Protein AF-A0A820HMI8-F1 (afdb_monomer)

InterPro domains:
  IPR019311 Ferry endosomal RAB5 effector complex subunit 3 [PF10154] (28-110)
  IPR019311 Ferry endosomal RAB5 effector complex subunit 3 [PF10154] (117-235)
  IPR019311 Ferry endosomal RAB5 effector complex subunit 3 [PTHR16525] (30-235)

Organism: NCBI:txid433720

Foldseek 3Di:
DDDFDQDPDPDDDDDDDPDPPPDDDDDDDPPVPWDKDWGWGWDDDPDTAIAIEIETADQPVVQQDFDWDDDPNDTDGDVLLVVLLVCVPDLAAEEEEDEDEFDLDPPDPVQLVQQLVQQVVLVVVVVVPDDDDDDDPDDDPDDPSVNSGRDQLTWGKDADSRTGPHGIYIHGYHNQCCLLPDLDDDCPHSVNSSVVSVVVVCVVSSHRYYYYYQSNHNDDDPSCDPSSNVNSVVD

Mean predicted aligned error: 13.77 Å

Structure (mmCIF, N/CA/C/O backbone):
data_AF-A0A820HMI8-F1
#
_entry.id   AF-A0A820HMI8-F1
#
loop_
_atom_site.group_PDB
_atom_site.id
_atom_site.type_symbol
_atom_site.label_atom_id
_atom_site.label_alt_id
_atom_site.label_comp_id
_atom_site.label_asym_id
_atom_site.label_entity_id
_atom_site.label_seq_id
_atom_site.pdbx_PDB_ins_code
_atom_site.Cartn_x
_atom_site.Cartn_y
_atom_site.Cartn_z
_atom_site.occupancy
_atom_site.B_iso_or_equiv
_atom_site.auth_seq_id
_atom_site.auth_comp_id
_atom_site.auth_asym_id
_atom_site.auth_atom_id
_atom_site.pdbx_PDB_model_num
ATOM 1 N N . MET A 1 1 ? -1.843 21.133 -4.629 1.00 25.48 1 MET A N 1
ATOM 2 C CA . MET A 1 1 ? -0.439 20.763 -4.910 1.00 25.48 1 MET A CA 1
ATOM 3 C C . MET A 1 1 ? 0.097 20.107 -3.643 1.00 25.48 1 MET A C 1
ATOM 5 O O . MET A 1 1 ? 0.144 20.778 -2.626 1.00 25.48 1 MET A O 1
ATOM 9 N N . ILE A 1 2 ? 0.306 18.787 -3.638 1.00 27.41 2 ILE A N 1
ATOM 10 C CA . ILE A 1 2 ? 0.756 18.047 -2.444 1.00 27.41 2 ILE A CA 1
ATOM 11 C C . ILE A 1 2 ? 2.273 17.919 -2.559 1.00 27.41 2 ILE A C 1
ATOM 13 O O . ILE A 1 2 ? 2.749 17.177 -3.418 1.00 27.41 2 ILE A O 1
ATOM 17 N N . GLU A 1 3 ? 3.013 18.673 -1.750 1.00 21.16 3 GLU A N 1
ATOM 18 C CA . GLU A 1 3 ? 4.458 18.495 -1.611 1.00 21.16 3 GLU A CA 1
ATOM 19 C C . GLU A 1 3 ? 4.752 17.340 -0.652 1.00 21.16 3 GLU A C 1
ATOM 21 O O . GLU A 1 3 ? 4.258 17.305 0.476 1.00 21.16 3 GLU A O 1
ATOM 26 N N . PHE A 1 4 ? 5.567 16.392 -1.111 1.00 28.11 4 PHE A N 1
ATOM 27 C CA . PHE A 1 4 ? 6.148 15.349 -0.275 1.00 28.11 4 PHE A CA 1
ATOM 28 C C . PHE A 1 4 ? 7.484 15.867 0.251 1.00 28.11 4 PHE A C 1
ATOM 30 O O . PHE A 1 4 ? 8.461 15.943 -0.487 1.00 28.11 4 PHE A O 1
ATOM 37 N N . VAL A 1 5 ? 7.530 16.246 1.526 1.00 25.36 5 VAL A N 1
ATOM 38 C CA . VAL A 1 5 ? 8.785 16.619 2.185 1.00 25.36 5 VAL A CA 1
ATOM 39 C C . VAL A 1 5 ? 9.343 15.379 2.879 1.00 25.36 5 VAL A C 1
ATOM 41 O O . VAL A 1 5 ? 8.959 15.057 4.004 1.00 25.36 5 VAL A O 1
ATOM 44 N N . PHE A 1 6 ? 10.262 14.677 2.215 1.00 28.95 6 PHE A N 1
ATOM 45 C CA . PHE A 1 6 ? 11.052 13.617 2.838 1.00 28.95 6 PHE A CA 1
ATOM 46 C C . PHE A 1 6 ? 12.105 14.245 3.758 1.00 28.95 6 PHE A C 1
ATOM 48 O O . PHE A 1 6 ? 13.185 14.647 3.328 1.00 28.95 6 PHE A O 1
ATOM 55 N N . ARG A 1 7 ? 11.801 14.354 5.054 1.00 27.97 7 ARG A N 1
ATOM 56 C CA . ARG A 1 7 ? 12.817 14.681 6.062 1.00 27.97 7 ARG A CA 1
ATOM 57 C C . ARG A 1 7 ? 13.544 13.405 6.472 1.00 27.97 7 ARG A C 1
ATOM 59 O O . ARG A 1 7 ? 13.020 12.600 7.233 1.00 27.97 7 ARG A O 1
ATOM 66 N N . ASN A 1 8 ? 14.775 13.246 5.996 1.00 29.14 8 ASN A N 1
ATOM 67 C CA . ASN A 1 8 ? 15.711 12.262 6.531 1.00 29.14 8 ASN A CA 1
ATOM 68 C C . ASN A 1 8 ? 16.263 12.774 7.872 1.00 29.14 8 ASN A C 1
ATOM 70 O O . ASN A 1 8 ? 17.298 13.437 7.920 1.00 29.14 8 ASN A O 1
ATOM 74 N N . THR A 1 9 ? 15.551 12.529 8.970 1.00 31.12 9 THR A N 1
ATOM 75 C CA . THR A 1 9 ? 16.069 12.800 10.316 1.00 31.12 9 THR A CA 1
ATOM 76 C C . THR A 1 9 ? 16.870 11.603 10.806 1.00 31.12 9 THR A C 1
ATOM 78 O O . THR A 1 9 ? 16.326 10.661 11.376 1.00 31.12 9 THR A O 1
ATOM 81 N N . ARG A 1 10 ? 18.192 11.658 10.620 1.00 34.44 10 ARG A N 1
ATOM 82 C CA . ARG A 1 10 ? 19.130 10.850 11.403 1.00 34.44 10 ARG A CA 1
ATOM 83 C C . ARG A 1 10 ? 19.254 11.476 12.792 1.00 34.44 10 ARG A C 1
ATOM 85 O O . ARG A 1 10 ? 20.097 12.341 12.976 1.00 34.44 10 ARG A O 1
ATOM 92 N N . HIS A 1 11 ? 18.431 11.070 13.757 1.00 33.31 11 HIS A N 1
ATOM 93 C CA . HIS A 1 11 ? 18.761 11.278 15.169 1.00 33.31 11 HIS A CA 1
ATOM 94 C C . HIS A 1 11 ? 18.182 10.182 16.072 1.00 33.31 11 HIS A C 1
ATOM 96 O O . HIS A 1 11 ? 16.978 9.959 16.134 1.00 33.31 11 HIS A O 1
ATOM 102 N N . SER A 1 12 ? 19.123 9.504 16.733 1.00 35.12 12 SER A N 1
ATOM 103 C CA . SER A 1 12 ? 19.068 8.792 18.015 1.00 35.12 12 SER A CA 1
ATOM 104 C C . SER A 1 12 ? 17.759 8.895 18.809 1.00 35.12 12 SER A C 1
ATOM 106 O O . SER A 1 12 ? 17.415 9.955 19.328 1.00 35.12 12 SER A O 1
ATOM 108 N N . ILE A 1 13 ? 17.096 7.748 18.969 1.00 38.06 13 ILE A N 1
ATOM 109 C CA . ILE A 1 13 ? 15.955 7.532 19.866 1.00 38.06 13 ILE A CA 1
ATOM 110 C C . ILE A 1 13 ? 16.454 7.582 21.325 1.00 38.06 13 ILE A C 1
ATOM 112 O O . ILE A 1 13 ? 17.388 6.843 21.649 1.00 38.06 13 ILE A O 1
ATOM 116 N N . PRO A 1 14 ? 15.863 8.387 22.228 1.00 30.86 14 PRO A N 1
ATOM 117 C CA . PRO A 1 14 ? 16.099 8.241 23.658 1.00 30.86 14 PRO A CA 1
ATOM 118 C C . PRO A 1 14 ? 15.330 7.016 24.177 1.00 30.86 14 PRO A C 1
ATOM 120 O O . PRO A 1 14 ? 14.127 6.878 23.957 1.00 30.86 14 PRO A O 1
ATOM 123 N N . LEU A 1 15 ? 16.037 6.108 24.854 1.00 40.75 15 LEU A N 1
ATOM 124 C CA . LEU A 1 15 ? 15.439 4.981 25.567 1.00 40.75 15 LEU A CA 1
ATOM 125 C C . LEU A 1 15 ? 14.565 5.492 26.722 1.00 40.75 15 LEU A C 1
ATOM 127 O O . LEU A 1 15 ? 15.094 5.955 27.730 1.00 40.75 15 LEU A O 1
ATOM 131 N N . SER A 1 16 ? 13.251 5.298 26.631 1.00 38.84 16 SER A N 1
ATOM 132 C CA . SER A 1 16 ? 12.414 5.033 27.807 1.00 38.84 16 SER A CA 1
ATOM 133 C C . SER A 1 16 ? 11.092 4.360 27.423 1.00 38.84 16 SER A C 1
ATOM 135 O O . SER A 1 16 ? 10.094 4.995 27.104 1.00 38.84 16 SER A O 1
ATOM 137 N N . SER A 1 17 ? 11.057 3.030 27.504 1.00 31.69 17 SER A N 1
ATOM 138 C CA . SER A 1 17 ? 9.833 2.320 27.891 1.00 31.69 17 SER A CA 1
ATOM 139 C C . SER A 1 17 ? 10.207 1.027 28.632 1.00 31.69 17 SER A C 1
ATOM 141 O O . SER A 1 17 ? 11.112 0.316 28.186 1.00 31.69 17 SER A O 1
ATOM 143 N N . PRO A 1 18 ? 9.591 0.734 29.794 1.00 43.19 18 PRO A N 1
ATOM 144 C CA . PRO A 1 18 ? 9.989 -0.380 30.639 1.00 43.19 18 PRO A CA 1
ATOM 145 C C . PRO A 1 18 ? 9.087 -1.586 30.378 1.00 43.19 18 PRO A C 1
ATOM 147 O O . PRO A 1 18 ? 8.109 -1.769 31.082 1.00 43.19 18 PRO A O 1
ATOM 150 N N . LEU A 1 19 ? 9.411 -2.417 29.388 1.00 30.62 19 LEU A N 1
ATOM 151 C CA . LEU A 1 19 ? 8.937 -3.808 29.313 1.00 30.62 19 LEU A CA 1
ATOM 152 C C . LEU A 1 19 ? 9.988 -4.652 28.581 1.00 30.62 19 LEU A C 1
ATOM 154 O O . LEU A 1 19 ? 9.806 -5.098 27.451 1.00 30.62 19 LEU A O 1
ATOM 158 N N . SER A 1 20 ? 11.133 -4.854 29.228 1.00 28.45 20 SER A N 1
ATOM 159 C CA . SER A 1 20 ? 12.122 -5.837 28.798 1.00 28.45 20 SER A CA 1
ATOM 160 C C . SER A 1 20 ? 11.603 -7.243 29.105 1.00 28.45 20 SER A C 1
ATOM 162 O O . SER A 1 20 ? 11.832 -7.772 30.193 1.00 28.45 20 SER A O 1
ATOM 164 N N . VAL A 1 21 ? 10.919 -7.864 28.146 1.00 32.94 21 VAL A N 1
ATOM 165 C CA . VAL A 1 21 ? 10.826 -9.326 28.098 1.00 32.94 21 VAL A CA 1
ATOM 166 C C . VAL A 1 21 ? 12.129 -9.817 27.471 1.00 32.94 21 VAL A C 1
ATOM 168 O O . VAL A 1 21 ? 12.293 -9.816 26.253 1.00 32.94 21 VAL A O 1
ATOM 171 N N . ILE A 1 22 ? 13.094 -10.181 28.315 1.00 32.16 22 ILE A N 1
ATOM 172 C CA . ILE A 1 22 ? 14.320 -10.853 27.881 1.00 32.16 22 ILE A CA 1
ATOM 173 C C . ILE A 1 22 ? 13.928 -12.284 27.501 1.00 32.16 22 ILE A C 1
ATOM 175 O O . ILE A 1 22 ? 13.831 -13.159 28.358 1.00 32.16 22 ILE A O 1
ATOM 179 N N . ILE A 1 23 ? 13.671 -12.525 26.216 1.00 33.44 23 ILE A N 1
ATOM 180 C CA . ILE A 1 23 ? 13.649 -13.882 25.668 1.00 33.44 23 ILE A CA 1
ATOM 181 C C . ILE A 1 23 ? 15.074 -14.179 25.219 1.00 33.44 23 ILE A C 1
ATOM 183 O O . ILE A 1 23 ? 15.566 -13.592 24.258 1.00 33.44 23 ILE A O 1
ATOM 187 N N . ALA A 1 24 ? 15.750 -15.071 25.941 1.00 31.08 24 ALA A N 1
ATOM 188 C CA . A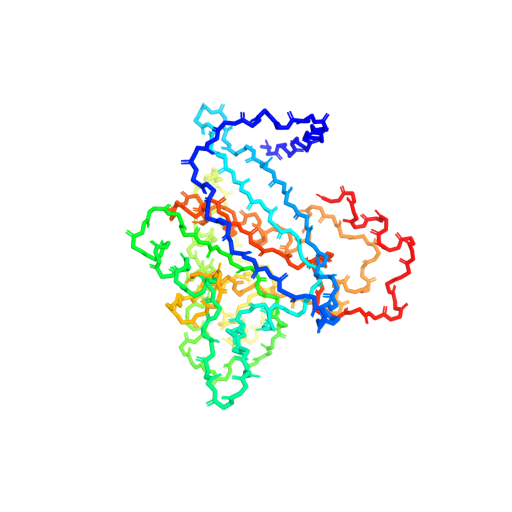LA A 1 24 ? 17.023 -15.624 25.510 1.00 31.08 24 ALA A CA 1
ATOM 189 C C . ALA A 1 24 ? 16.824 -16.340 24.163 1.00 31.08 24 ALA A C 1
ATOM 191 O O . ALA A 1 24 ? 16.112 -17.341 24.083 1.00 31.08 24 ALA A O 1
ATOM 192 N N . VAL A 1 25 ? 17.436 -15.814 23.103 1.00 36.88 25 VAL A N 1
ATOM 193 C CA . VAL A 1 25 ? 17.493 -16.462 21.789 1.00 36.88 25 VAL A CA 1
ATOM 194 C C . VAL A 1 25 ? 18.821 -17.218 21.715 1.00 36.88 25 VAL A C 1
ATOM 196 O O . VAL A 1 25 ? 19.863 -16.565 21.720 1.00 36.88 25 VAL A O 1
ATOM 199 N N . PRO A 1 26 ? 18.840 -18.564 21.676 1.00 39.34 26 PRO A N 1
ATOM 200 C CA . PRO A 1 26 ? 20.048 -19.286 21.316 1.00 39.34 26 PRO A CA 1
ATOM 201 C C . PRO A 1 26 ? 20.273 -19.193 19.800 1.00 39.34 26 PRO A C 1
ATOM 203 O O . PRO A 1 26 ? 19.330 -19.287 19.010 1.00 39.34 26 PRO A O 1
ATOM 206 N N . ASP A 1 27 ? 21.539 -19.001 19.445 1.00 35.03 27 ASP A N 1
ATOM 207 C CA . ASP A 1 27 ? 22.078 -18.774 18.107 1.00 35.03 27 ASP A CA 1
ATOM 208 C C . ASP A 1 27 ? 21.699 -19.812 17.032 1.00 35.03 27 ASP A C 1
ATOM 210 O O . ASP A 1 27 ? 21.441 -20.985 17.303 1.00 35.03 27 ASP A O 1
ATOM 214 N N . ALA A 1 28 ? 21.820 -19.333 15.787 1.00 42.91 28 ALA A N 1
ATOM 215 C CA . ALA A 1 28 ? 22.003 -20.063 14.529 1.00 42.91 28 ALA A CA 1
ATOM 216 C C . ALA A 1 28 ? 20.773 -20.706 13.855 1.00 42.91 28 ALA A C 1
ATOM 218 O O . ALA A 1 28 ? 20.594 -21.920 13.835 1.00 42.91 28 ALA A O 1
ATOM 219 N N . VAL A 1 29 ? 20.030 -19.877 13.114 1.00 35.41 29 VAL A N 1
ATOM 220 C CA . VAL A 1 29 ? 19.603 -20.207 11.741 1.00 35.41 29 VAL A CA 1
ATOM 221 C C . VAL A 1 29 ? 19.855 -18.960 10.906 1.00 35.41 29 VAL A C 1
ATOM 223 O O . VAL A 1 29 ? 19.428 -17.875 11.308 1.00 35.41 29 VAL A O 1
ATOM 226 N N . SER A 1 30 ? 20.552 -19.098 9.778 1.00 36.59 30 SER A N 1
ATOM 227 C CA . SER A 1 30 ? 20.762 -18.051 8.776 1.00 36.59 30 SER A CA 1
ATOM 228 C C . SER A 1 30 ? 19.414 -17.540 8.262 1.00 36.59 30 SER A C 1
ATOM 230 O O . SER A 1 30 ? 18.913 -17.981 7.232 1.00 36.59 30 SER A O 1
ATOM 232 N N . HIS A 1 31 ? 18.799 -16.628 9.013 1.00 43.00 31 HIS A N 1
ATOM 233 C CA . HIS A 1 31 ? 17.728 -15.796 8.511 1.00 43.00 31 HIS A CA 1
ATOM 234 C C . HIS A 1 31 ? 18.401 -14.910 7.485 1.00 43.00 31 HIS A C 1
ATOM 236 O O . HIS A 1 31 ? 19.200 -14.043 7.843 1.00 43.00 31 HIS A O 1
ATOM 242 N N . GLU A 1 32 ? 18.137 -15.180 6.212 1.00 47.50 32 GLU A N 1
ATOM 243 C CA . GLU A 1 32 ? 18.418 -14.235 5.148 1.00 47.50 32 GLU A CA 1
ATOM 244 C C . GLU A 1 32 ? 17.909 -12.877 5.639 1.00 47.50 32 GLU A C 1
ATOM 246 O O . GLU A 1 32 ? 16.730 -12.722 5.971 1.00 47.50 32 GLU A O 1
ATOM 251 N N . ARG A 1 33 ? 18.850 -11.966 5.915 1.00 56.03 33 ARG A N 1
ATOM 252 C CA . ARG A 1 33 ? 18.582 -10.776 6.719 1.00 56.03 33 ARG A CA 1
ATOM 253 C C . ARG A 1 33 ? 17.567 -9.948 5.951 1.00 56.03 33 ARG A C 1
ATOM 255 O O . ARG A 1 33 ? 17.917 -9.325 4.952 1.00 56.03 33 ARG A O 1
ATOM 262 N N . ARG A 1 34 ? 16.314 -9.976 6.409 1.00 70.62 34 ARG A N 1
ATOM 263 C CA . ARG A 1 34 ? 15.217 -9.215 5.822 1.00 70.62 34 ARG A CA 1
ATOM 264 C C . ARG A 1 34 ? 15.645 -7.754 5.755 1.00 70.62 34 ARG A C 1
ATOM 266 O O . ARG A 1 34 ? 15.894 -7.131 6.785 1.00 70.62 34 ARG A O 1
ATOM 273 N N . LEU A 1 35 ? 15.776 -7.232 4.541 1.00 81.44 35 LEU A N 1
ATOM 274 C CA . LEU A 1 35 ? 16.103 -5.830 4.332 1.00 81.44 35 LEU A CA 1
ATOM 275 C C . LEU A 1 35 ? 14.795 -5.050 4.359 1.00 81.44 35 LEU A C 1
ATOM 277 O O . LEU A 1 35 ? 14.018 -5.079 3.404 1.00 81.44 35 LEU A O 1
ATOM 281 N N . GLU A 1 36 ? 14.557 -4.387 5.481 1.00 86.31 36 GLU A N 1
ATOM 282 C CA . GLU A 1 36 ? 13.437 -3.480 5.669 1.00 86.31 36 GLU A CA 1
ATOM 283 C C . GLU A 1 36 ? 13.930 -2.106 6.116 1.00 86.31 36 GLU A C 1
ATOM 285 O O . GLU A 1 36 ? 14.903 -1.978 6.862 1.00 86.31 36 GLU A O 1
ATOM 290 N N . THR A 1 37 ? 13.252 -1.069 5.645 1.00 88.69 37 THR A N 1
ATOM 291 C CA . THR A 1 37 ? 13.474 0.312 6.066 1.00 88.69 37 THR A CA 1
ATOM 292 C C . THR A 1 37 ? 12.124 0.957 6.336 1.00 88.69 37 THR A C 1
ATOM 294 O O . THR A 1 37 ? 11.177 0.777 5.578 1.00 88.69 37 THR A O 1
ATOM 297 N N . SER A 1 38 ? 12.005 1.678 7.449 1.00 90.69 38 SER A N 1
ATOM 298 C CA . SER A 1 38 ? 10.764 2.360 7.827 1.00 90.69 38 SER A CA 1
ATOM 299 C C . SER A 1 38 ? 10.967 3.868 7.812 1.00 90.69 38 SER A C 1
ATOM 301 O O . SER A 1 38 ? 11.976 4.367 8.309 1.00 90.69 38 SER A O 1
ATOM 303 N N . TYR A 1 39 ? 9.994 4.583 7.262 1.00 91.19 39 TYR A N 1
ATOM 304 C CA . TYR A 1 39 ? 9.977 6.033 7.151 1.00 91.19 39 TYR A CA 1
ATOM 305 C C . TYR A 1 39 ? 8.685 6.561 7.745 1.00 91.19 39 TYR A C 1
ATOM 307 O O . TYR A 1 39 ? 7.604 6.075 7.419 1.00 91.19 39 TYR A O 1
ATOM 315 N N . THR A 1 40 ? 8.783 7.585 8.583 1.00 91.81 40 THR A N 1
ATOM 316 C CA . THR A 1 40 ? 7.601 8.254 9.115 1.00 91.81 40 THR A CA 1
ATOM 317 C C . THR A 1 40 ? 7.306 9.497 8.291 1.00 91.81 40 THR A C 1
ATOM 319 O O . THR A 1 40 ? 8.142 10.394 8.185 1.00 91.81 40 THR A O 1
ATOM 322 N N . VAL A 1 41 ? 6.113 9.556 7.708 1.00 89.69 41 VAL A N 1
ATOM 323 C CA . VAL A 1 41 ? 5.643 10.684 6.904 1.00 89.69 41 VAL A CA 1
ATOM 324 C C . VAL A 1 41 ? 4.486 11.385 7.606 1.00 89.69 41 VAL A C 1
ATOM 326 O O . VAL A 1 41 ? 3.634 10.751 8.223 1.00 89.69 41 VAL A O 1
ATOM 329 N N . GLN A 1 42 ? 4.459 12.711 7.512 1.00 89.31 42 GLN A N 1
ATOM 330 C CA . GLN A 1 42 ? 3.362 13.538 8.010 1.00 89.31 42 GLN A CA 1
ATOM 331 C C . GLN A 1 42 ? 2.460 13.924 6.847 1.00 89.31 42 GLN A C 1
ATOM 333 O O . GLN A 1 42 ? 2.911 14.604 5.926 1.00 89.31 42 GLN A O 1
ATOM 338 N N . LEU A 1 43 ? 1.192 13.521 6.899 1.00 85.62 43 LEU A N 1
ATOM 339 C CA . LEU A 1 43 ? 0.188 13.895 5.905 1.00 85.62 43 LEU A CA 1
ATOM 340 C C . LEU A 1 43 ? -0.846 14.832 6.541 1.00 85.62 43 LEU A C 1
ATOM 342 O O . LEU A 1 43 ? -1.356 14.549 7.622 1.00 85.62 43 LEU A O 1
ATOM 346 N N . GLY A 1 44 ? -1.159 15.939 5.863 1.00 78.50 44 GLY A N 1
ATOM 347 C CA . GLY A 1 44 ? -2.149 16.930 6.302 1.00 78.50 44 GLY A CA 1
ATOM 348 C C . GLY A 1 44 ? -1.584 18.350 6.412 1.00 78.50 44 GLY A C 1
ATOM 349 O O . GLY A 1 44 ? -0.401 18.545 6.688 1.00 78.50 44 GLY A O 1
ATOM 350 N N . ALA A 1 45 ? -2.435 19.353 6.173 1.00 73.25 45 ALA A N 1
ATOM 351 C CA . ALA A 1 45 ? -2.060 20.768 6.270 1.00 73.25 45 ALA A CA 1
ATOM 352 C C . ALA A 1 45 ? -2.260 21.331 7.689 1.00 73.25 45 ALA A C 1
ATOM 354 O O . ALA A 1 45 ? -1.386 22.026 8.199 1.00 73.25 45 ALA A O 1
ATOM 355 N N . GLN A 1 46 ? -3.394 21.015 8.325 1.00 72.50 46 GLN A N 1
ATOM 356 C CA . GLN A 1 46 ? -3.756 21.513 9.659 1.00 72.50 46 GLN A CA 1
ATOM 357 C C . GLN A 1 46 ? -3.601 20.428 10.732 1.00 72.50 46 GLN A C 1
ATOM 359 O O . GLN A 1 46 ? -2.817 20.597 11.661 1.00 72.50 46 GLN A O 1
ATOM 364 N N . LEU A 1 47 ? -4.278 19.285 10.571 1.00 79.06 47 LEU A N 1
ATOM 365 C CA . LEU A 1 47 ? -4.116 18.120 11.441 1.00 79.06 47 LEU A CA 1
ATOM 366 C C . LEU A 1 47 ? -3.178 17.115 10.763 1.00 79.06 47 LEU A C 1
ATOM 368 O O . LEU A 1 47 ? -3.565 16.442 9.809 1.00 79.06 47 LEU A O 1
ATOM 372 N N . LYS A 1 48 ? -1.916 17.077 11.204 1.00 83.25 48 LYS A N 1
ATOM 373 C CA . LYS A 1 48 ? -0.894 16.192 10.632 1.00 83.25 48 LYS A CA 1
ATOM 374 C C . LYS A 1 48 ? -1.000 14.803 11.245 1.00 83.25 48 LYS A C 1
ATOM 376 O O . LYS A 1 48 ? -0.657 14.621 12.412 1.00 83.25 48 LYS A O 1
ATOM 381 N N . SER A 1 49 ? -1.405 13.831 10.441 1.00 84.12 49 SER A N 1
ATOM 382 C CA . SER A 1 49 ? -1.372 12.421 10.821 1.00 84.12 49 SER A CA 1
ATOM 383 C C . SER A 1 49 ? -0.024 11.807 10.445 1.00 84.12 49 SER A C 1
ATOM 385 O O . SER A 1 49 ? 0.528 12.088 9.377 1.00 84.12 49 SER A O 1
ATOM 387 N N . MET A 1 50 ? 0.514 10.984 11.344 1.00 89.62 50 MET A N 1
ATOM 388 C CA . MET A 1 50 ? 1.786 10.284 11.167 1.00 89.62 50 MET A CA 1
ATOM 389 C C . MET A 1 50 ? 1.533 8.914 10.540 1.00 89.62 50 MET A C 1
ATOM 391 O O . MET A 1 50 ? 0.790 8.113 11.103 1.00 89.62 50 MET A O 1
ATOM 395 N N . TYR A 1 51 ? 2.182 8.636 9.413 1.00 90.31 51 TYR A N 1
ATOM 396 C CA . TYR A 1 51 ? 2.148 7.332 8.754 1.00 90.31 51 TYR A CA 1
ATOM 397 C C . TYR A 1 51 ? 3.536 6.715 8.739 1.00 90.31 51 TYR A C 1
ATOM 399 O O . TYR A 1 51 ? 4.510 7.380 8.399 1.00 90.31 51 TYR A O 1
ATOM 407 N N . ASN A 1 52 ? 3.627 5.433 9.062 1.00 92.50 52 ASN A N 1
ATOM 408 C CA . ASN A 1 52 ? 4.843 4.645 8.965 1.00 92.50 52 ASN A CA 1
ATOM 409 C C . ASN A 1 52 ? 4.815 3.845 7.664 1.00 92.50 52 ASN A C 1
ATOM 411 O O . ASN A 1 52 ? 4.081 2.867 7.530 1.00 92.50 52 ASN A O 1
ATOM 415 N N . LEU A 1 53 ? 5.616 4.275 6.697 1.00 92.94 53 LEU A N 1
ATOM 416 C CA . LEU A 1 53 ? 5.830 3.563 5.447 1.00 92.94 53 LEU A CA 1
ATOM 417 C C . LEU A 1 53 ? 7.000 2.601 5.625 1.00 92.94 53 LEU A C 1
ATOM 419 O O . LEU A 1 53 ? 8.123 3.038 5.870 1.00 92.94 53 LEU A O 1
ATOM 423 N N . ARG A 1 54 ? 6.750 1.299 5.498 1.00 92.25 54 ARG A N 1
ATOM 424 C CA . ARG A 1 54 ? 7.784 0.261 5.568 1.00 92.25 54 ARG A CA 1
ATOM 425 C C . ARG A 1 54 ? 8.106 -0.225 4.159 1.00 92.25 54 ARG A C 1
ATOM 427 O O . ARG A 1 54 ? 7.257 -0.825 3.511 1.00 92.25 54 ARG A O 1
ATOM 434 N N . LEU A 1 55 ? 9.322 0.012 3.686 1.00 91.19 55 LEU A N 1
ATOM 435 C CA . LEU A 1 55 ? 9.835 -0.569 2.449 1.00 91.19 55 LEU A CA 1
ATOM 436 C C . LEU A 1 55 ? 10.510 -1.896 2.765 1.00 91.19 55 LEU A C 1
ATOM 438 O O . LEU A 1 55 ? 11.312 -1.974 3.696 1.00 91.19 55 LEU A O 1
ATOM 442 N N . ILE A 1 56 ? 10.204 -2.936 1.994 1.00 89.31 56 ILE A N 1
ATOM 443 C CA . ILE A 1 56 ? 10.780 -4.263 2.219 1.00 89.31 56 ILE A CA 1
ATOM 444 C C . ILE A 1 56 ? 11.268 -4.865 0.912 1.00 89.31 56 ILE A C 1
ATOM 446 O O . ILE A 1 56 ? 10.582 -4.816 -0.109 1.00 89.31 56 ILE A O 1
ATOM 450 N N . ARG A 1 57 ? 12.450 -5.479 0.974 1.00 84.75 57 ARG A N 1
ATOM 451 C CA . ARG A 1 57 ? 12.977 -6.357 -0.068 1.00 84.75 57 ARG A CA 1
ATOM 452 C C . ARG A 1 57 ? 12.640 -7.819 0.243 1.00 84.75 57 ARG A C 1
ATOM 454 O O . ARG A 1 57 ? 13.452 -8.529 0.831 1.00 84.75 57 ARG A O 1
ATOM 461 N N . CYS A 1 58 ? 11.446 -8.258 -0.129 1.00 79.19 58 CYS A N 1
ATOM 462 C CA . CYS A 1 58 ? 11.060 -9.671 -0.148 1.00 79.19 58 CYS A CA 1
ATOM 463 C C . CYS A 1 58 ? 9.829 -9.859 -1.040 1.00 79.19 58 CYS A C 1
ATOM 465 O O . CYS A 1 58 ? 9.165 -8.876 -1.377 1.00 79.19 58 CYS A O 1
ATOM 467 N N . ASP A 1 59 ? 9.488 -11.111 -1.352 1.00 83.56 59 ASP A N 1
ATOM 468 C CA . ASP A 1 59 ? 8.150 -11.416 -1.854 1.00 83.56 59 ASP A CA 1
ATOM 469 C C . ASP A 1 59 ? 7.123 -11.047 -0.768 1.00 83.56 59 ASP A C 1
ATOM 471 O O . ASP A 1 59 ? 7.235 -11.419 0.406 1.00 83.56 59 ASP A O 1
ATOM 475 N N . MET A 1 60 ? 6.125 -10.260 -1.157 1.00 85.19 60 MET A N 1
ATOM 476 C CA . MET A 1 60 ? 5.063 -9.810 -0.267 1.00 85.19 60 MET A CA 1
ATOM 477 C C . MET A 1 60 ? 4.121 -10.929 0.151 1.00 85.19 60 MET A C 1
ATOM 479 O O . MET A 1 60 ? 3.526 -10.854 1.229 1.00 85.19 60 MET A O 1
ATOM 483 N N . LEU A 1 61 ? 4.014 -11.989 -0.646 1.00 85.88 61 LEU A N 1
ATOM 484 C CA . LEU A 1 61 ? 3.282 -13.185 -0.250 1.00 85.88 61 LEU A CA 1
ATOM 485 C C . LEU A 1 61 ? 4.038 -13.941 0.844 1.00 85.88 61 LEU A C 1
ATOM 487 O O . LEU A 1 61 ? 3.423 -14.363 1.823 1.00 85.88 61 LEU A O 1
ATOM 491 N N . ASP A 1 62 ? 5.364 -14.032 0.736 1.00 84.94 62 ASP A N 1
ATOM 492 C CA . ASP A 1 62 ? 6.207 -14.621 1.780 1.00 84.94 62 ASP A CA 1
ATOM 493 C C . ASP A 1 62 ? 6.223 -13.791 3.061 1.00 84.94 62 ASP A C 1
ATOM 495 O O . ASP A 1 62 ? 6.291 -14.357 4.153 1.00 84.94 62 ASP A O 1
ATOM 499 N N . TYR A 1 63 ? 6.086 -12.467 2.964 1.00 84.81 63 TYR A N 1
ATOM 500 C CA . TYR A 1 63 ? 5.891 -11.631 4.148 1.00 84.81 63 TYR A CA 1
ATOM 501 C C . TYR A 1 63 ? 4.619 -11.996 4.915 1.00 84.81 63 TYR A C 1
ATOM 503 O O . TYR A 1 63 ? 4.637 -12.081 6.140 1.00 84.81 63 TYR A O 1
ATOM 511 N N . CYS A 1 64 ? 3.525 -12.229 4.195 1.00 84.94 64 CYS A N 1
ATOM 512 C CA . CYS A 1 64 ? 2.239 -12.532 4.810 1.00 84.94 64 CYS A CA 1
ATOM 513 C C . CYS A 1 64 ? 2.188 -13.931 5.439 1.00 84.94 64 CYS A C 1
ATOM 515 O O . CYS A 1 64 ? 1.259 -14.226 6.197 1.00 84.94 64 CYS A O 1
ATOM 517 N N . ARG A 1 65 ? 3.143 -14.814 5.113 1.00 84.19 65 ARG A N 1
ATOM 518 C CA . ARG A 1 65 ? 3.175 -16.181 5.632 1.00 84.19 65 ARG A CA 1
ATOM 519 C C . ARG A 1 65 ? 3.559 -16.181 7.103 1.00 84.19 65 ARG A C 1
ATOM 521 O O . ARG A 1 65 ? 4.593 -15.660 7.508 1.00 84.19 65 ARG A O 1
ATOM 528 N N . LEU A 1 66 ? 2.736 -16.858 7.893 1.00 75.81 66 LEU A N 1
ATOM 529 C CA . LEU A 1 66 ? 3.075 -17.192 9.263 1.00 75.81 66 LEU A CA 1
ATOM 530 C C . LEU A 1 66 ? 4.257 -18.165 9.260 1.00 75.81 66 LEU A C 1
ATOM 532 O O . LEU A 1 66 ? 4.132 -19.279 8.741 1.00 75.81 66 LEU A O 1
ATOM 536 N N . LYS A 1 67 ? 5.385 -17.783 9.863 1.00 73.12 67 LYS A N 1
ATOM 537 C CA . LYS A 1 67 ? 6.489 -18.724 10.036 1.00 73.12 67 LYS A CA 1
ATOM 538 C C . LYS A 1 67 ? 6.218 -19.559 11.277 1.00 73.12 67 LYS A C 1
ATOM 540 O O . LYS A 1 67 ? 5.870 -19.065 12.347 1.00 73.12 67 LYS A O 1
ATOM 545 N N . THR A 1 68 ? 6.353 -20.865 11.122 1.00 69.25 68 THR A N 1
ATOM 546 C CA . THR A 1 68 ? 6.291 -21.801 12.240 1.00 69.25 68 THR A CA 1
ATOM 547 C C . THR A 1 68 ? 7.648 -22.455 12.366 1.00 69.25 68 THR A C 1
ATOM 549 O O . THR A 1 68 ? 8.084 -23.151 11.445 1.00 69.25 68 THR A O 1
ATOM 552 N N . THR A 1 69 ? 8.307 -22.265 13.501 1.00 66.12 69 THR A N 1
ATOM 553 C CA . THR A 1 69 ? 9.570 -22.947 13.771 1.00 66.12 69 THR A CA 1
ATOM 554 C C . THR A 1 69 ? 9.245 -24.315 14.354 1.00 66.12 69 THR A C 1
ATOM 556 O O . THR A 1 69 ? 8.695 -24.421 15.452 1.00 66.12 69 THR A O 1
ATOM 559 N N . LYS A 1 70 ? 9.560 -25.382 13.614 1.00 62.72 70 LYS A N 1
ATOM 560 C CA . LYS A 1 70 ? 9.545 -26.743 14.159 1.00 62.72 70 LYS A CA 1
ATOM 561 C C . LYS A 1 70 ? 10.883 -26.994 14.844 1.00 62.72 70 LYS A C 1
ATOM 563 O O . LYS A 1 70 ? 11.899 -27.126 14.170 1.00 62.72 70 LYS A O 1
ATOM 568 N N . LYS A 1 71 ? 10.876 -27.065 16.173 1.00 61.03 71 LYS A N 1
ATOM 569 C CA . LYS A 1 71 ? 12.023 -27.510 16.975 1.00 61.03 71 LYS A CA 1
ATOM 570 C C . LYS A 1 71 ? 11.536 -28.653 17.868 1.00 61.03 71 LYS A C 1
ATOM 572 O O . LYS A 1 71 ? 10.504 -28.512 18.520 1.00 61.03 71 LYS A O 1
ATOM 577 N N . ASP A 1 72 ? 12.209 -29.801 17.816 1.00 61.62 72 ASP A N 1
ATOM 578 C CA . ASP A 1 72 ? 11.901 -31.002 18.615 1.00 61.62 72 ASP A CA 1
ATOM 579 C C . ASP A 1 72 ? 10.429 -31.457 18.578 1.00 61.62 72 ASP A C 1
ATOM 581 O O . ASP A 1 72 ? 9.781 -31.622 19.612 1.00 61.62 72 ASP A O 1
ATOM 585 N N . ASN A 1 73 ? 9.864 -31.637 17.376 1.00 66.50 73 ASN A N 1
ATOM 586 C CA . ASN A 1 73 ? 8.470 -32.067 17.154 1.00 66.50 73 ASN A CA 1
ATOM 587 C C . ASN A 1 73 ? 7.377 -31.169 17.779 1.00 66.50 73 ASN A C 1
ATOM 589 O O . ASN A 1 73 ? 6.191 -31.483 17.667 1.00 66.50 73 ASN A O 1
ATOM 593 N N . LYS A 1 74 ? 7.738 -30.029 18.379 1.00 67.12 74 LYS A N 1
ATOM 594 C CA . LYS A 1 74 ? 6.802 -29.008 18.851 1.00 67.12 74 LYS A CA 1
ATOM 595 C C . LYS A 1 74 ? 6.719 -27.881 17.826 1.00 67.12 74 LYS A C 1
ATOM 597 O O . LYS A 1 74 ? 7.730 -27.373 17.339 1.00 67.12 74 LYS A O 1
ATOM 602 N N . ILE A 1 75 ? 5.491 -27.501 17.482 1.00 67.06 75 ILE A N 1
ATOM 603 C CA . ILE A 1 75 ? 5.217 -26.334 16.642 1.00 67.06 75 ILE A CA 1
ATOM 604 C C . ILE A 1 75 ? 5.291 -25.114 17.559 1.00 67.06 75 ILE A C 1
ATOM 606 O O . ILE A 1 75 ? 4.403 -24.920 18.388 1.00 67.06 75 ILE A O 1
ATOM 610 N N . LEU A 1 76 ? 6.352 -24.314 17.438 1.00 68.50 76 LEU A N 1
ATOM 611 C CA . LEU A 1 76 ? 6.408 -23.019 18.107 1.00 68.50 76 LEU A CA 1
ATOM 612 C C . LEU A 1 76 ? 5.744 -21.974 17.208 1.00 68.50 76 LEU A C 1
ATOM 614 O O . LEU A 1 76 ? 6.114 -21.821 16.040 1.00 68.50 76 LEU A O 1
ATOM 618 N N . PHE A 1 77 ? 4.764 -21.260 17.756 1.00 65.00 77 PHE A N 1
ATOM 619 C CA . PHE A 1 77 ? 4.174 -20.109 17.084 1.00 65.00 77 PHE A CA 1
ATOM 620 C C . PHE A 1 77 ? 5.097 -18.903 17.234 1.00 65.00 77 PHE A C 1
ATOM 622 O O . PHE A 1 77 ? 5.549 -18.600 18.338 1.00 65.00 77 PHE A O 1
ATOM 629 N N . GLU A 1 78 ? 5.358 -18.211 16.127 1.00 69.88 78 GLU A N 1
ATOM 630 C CA . GLU A 1 78 ? 6.073 -16.939 16.153 1.00 69.88 78 GLU A CA 1
ATOM 631 C C . GLU A 1 78 ? 5.276 -15.890 16.957 1.00 69.88 78 GLU A C 1
ATOM 633 O O . GLU A 1 78 ? 4.052 -15.780 16.778 1.00 69.88 78 GLU A O 1
ATOM 638 N N . PRO A 1 79 ? 5.932 -15.095 17.826 1.00 76.62 79 PRO A N 1
ATOM 63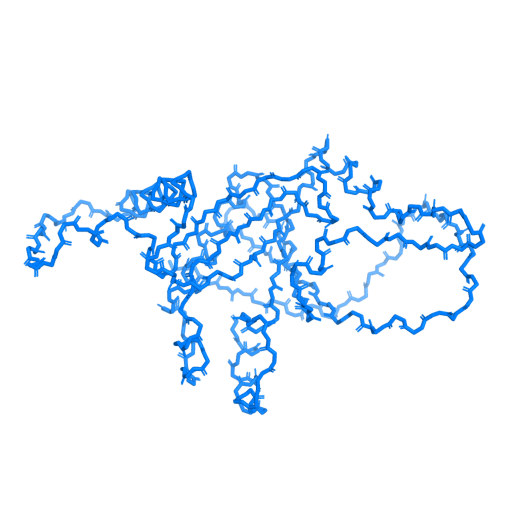9 C CA . PRO A 1 79 ? 5.278 -14.034 18.599 1.00 76.62 79 PRO A CA 1
ATOM 640 C C . PRO A 1 79 ? 4.564 -12.991 17.720 1.00 76.62 79 PRO A C 1
ATOM 642 O O . PRO A 1 79 ? 3.595 -12.371 18.161 1.00 76.62 79 PRO A O 1
ATOM 645 N N . GLN A 1 80 ? 4.973 -12.848 16.459 1.00 77.81 80 GLN A N 1
ATOM 646 C CA . GLN A 1 80 ? 4.392 -11.948 15.461 1.00 77.81 80 GLN A CA 1
ATOM 647 C C . GLN A 1 80 ? 2.907 -12.231 15.221 1.00 77.81 80 GLN A C 1
ATOM 649 O O . GLN A 1 80 ? 2.127 -11.302 15.000 1.00 77.81 80 GLN A O 1
ATOM 654 N N . ARG A 1 81 ? 2.472 -13.494 15.326 1.00 78.50 81 ARG A N 1
ATOM 655 C CA . ARG A 1 81 ? 1.051 -13.838 15.186 1.00 78.50 81 ARG A CA 1
ATOM 656 C C . ARG A 1 81 ? 0.224 -13.254 16.317 1.00 78.50 81 ARG A C 1
ATOM 658 O O . ARG A 1 81 ? -0.829 -12.677 16.075 1.00 78.50 81 ARG A O 1
ATOM 665 N N . LEU A 1 82 ? 0.707 -13.403 17.549 1.00 80.69 82 LEU A N 1
ATOM 666 C CA . LEU A 1 82 ? 0.033 -12.853 18.717 1.00 80.69 82 LEU A CA 1
ATOM 667 C C . LEU A 1 82 ? 0.002 -11.325 18.642 1.00 80.69 82 LEU A C 1
ATOM 669 O O . LEU A 1 82 ? -1.040 -10.728 18.887 1.00 80.69 82 LEU A O 1
ATOM 673 N N . GLN A 1 83 ? 1.108 -10.703 18.228 1.00 83.44 83 GLN A N 1
ATOM 674 C CA . GLN A 1 83 ? 1.173 -9.260 18.012 1.00 83.44 83 GLN A CA 1
ATOM 675 C C . GLN A 1 83 ? 0.158 -8.782 16.965 1.00 83.44 83 GLN A C 1
ATOM 677 O O . GLN A 1 83 ? -0.561 -7.819 17.210 1.00 83.44 83 GLN A O 1
ATOM 682 N N . THR A 1 84 ? 0.050 -9.484 15.835 1.00 84.31 84 THR A N 1
ATOM 683 C CA . THR A 1 84 ? -0.922 -9.157 14.779 1.00 84.31 84 THR A CA 1
ATOM 684 C C . THR A 1 84 ? -2.355 -9.310 15.286 1.00 84.31 84 THR A C 1
ATOM 686 O O . THR A 1 84 ? -3.188 -8.438 15.078 1.00 84.31 84 THR A O 1
ATOM 689 N N . LEU A 1 85 ? -2.644 -10.376 16.036 1.00 83.31 85 LEU A N 1
ATOM 690 C CA . LEU A 1 85 ? -3.963 -10.564 16.642 1.00 83.31 85 LEU A CA 1
ATOM 691 C C . LEU A 1 85 ? -4.305 -9.454 17.641 1.00 83.31 85 LEU A C 1
ATOM 693 O O . LEU A 1 85 ? -5.439 -8.991 17.652 1.00 83.31 85 LEU A O 1
ATOM 697 N N . MET A 1 86 ? -3.343 -9.000 18.449 1.00 83.75 86 MET A N 1
ATOM 698 C CA . MET A 1 86 ? -3.553 -7.860 19.349 1.00 83.75 86 MET A CA 1
ATOM 699 C C . MET A 1 86 ? -3.847 -6.567 18.574 1.00 83.75 86 MET A C 1
ATOM 701 O O . MET A 1 86 ? -4.707 -5.796 18.994 1.00 83.75 86 MET A O 1
ATOM 705 N N . SER A 1 87 ? -3.186 -6.357 17.432 1.00 85.62 87 SER A N 1
ATOM 706 C CA . SER A 1 87 ? -3.438 -5.217 16.543 1.00 85.62 87 SER A CA 1
ATOM 707 C C . SER A 1 87 ? -4.802 -5.260 15.840 1.00 85.62 87 SER A C 1
ATOM 709 O O . SER A 1 87 ? -5.391 -4.209 15.610 1.00 85.62 87 SER A O 1
ATOM 711 N N . LEU A 1 88 ? -5.349 -6.443 15.537 1.00 84.06 88 LEU A N 1
ATOM 712 C CA . LEU A 1 88 ? -6.675 -6.581 14.911 1.00 84.06 88 LEU A CA 1
ATOM 713 C C . LEU A 1 88 ? -7.796 -5.978 15.778 1.00 84.06 88 LEU A C 1
ATOM 715 O O . LEU A 1 88 ? -8.774 -5.458 15.248 1.00 84.06 88 LEU A O 1
ATOM 719 N N . TYR A 1 89 ? -7.654 -6.063 17.103 1.00 84.44 89 TYR A N 1
ATOM 720 C CA . TYR A 1 89 ? -8.620 -5.531 18.071 1.00 84.44 89 TYR A CA 1
ATOM 721 C C . TYR A 1 89 ? -8.249 -4.137 18.594 1.00 84.44 89 TYR A C 1
ATOM 723 O O . TYR A 1 89 ? -8.915 -3.622 19.493 1.00 84.44 89 TYR A O 1
ATOM 731 N N . SER A 1 90 ? -7.190 -3.528 18.061 1.00 86.00 90 SER A N 1
ATOM 732 C CA . SER A 1 90 ? -6.761 -2.177 18.409 1.00 86.00 9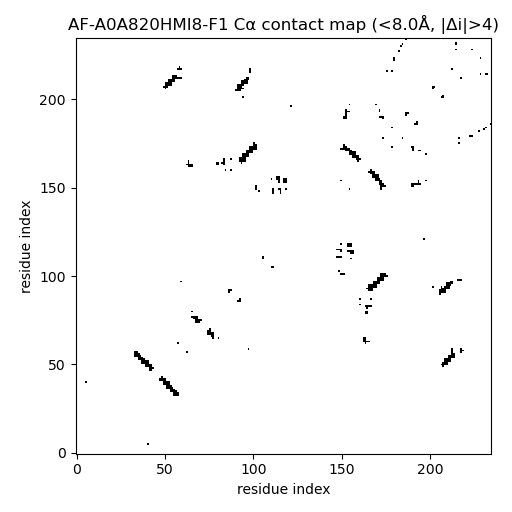0 SER A CA 1
ATOM 733 C C . SER A 1 90 ? -7.050 -1.196 17.264 1.00 86.00 90 SER A C 1
ATOM 735 O O . SER A 1 90 ? -7.572 -1.551 16.210 1.00 86.00 90 SER A O 1
ATOM 737 N N . SER A 1 91 ? -6.674 0.068 17.463 1.00 82.06 91 SER A N 1
ATOM 738 C CA . SER A 1 91 ? -6.653 1.099 16.421 1.00 82.06 91 SER A CA 1
ATOM 739 C C . SER A 1 91 ? -5.350 1.116 15.603 1.00 82.06 91 SER A C 1
ATOM 741 O O . SER A 1 91 ? -5.092 2.071 14.875 1.00 82.06 91 SER A O 1
ATOM 743 N N . SER A 1 92 ? -4.493 0.095 15.724 1.00 85.75 92 SER A N 1
ATOM 744 C CA . SER A 1 92 ? -3.189 0.021 15.050 1.00 85.75 92 SER A CA 1
ATOM 745 C C . SER A 1 92 ? -3.168 -1.041 13.950 1.00 85.75 92 SER A C 1
ATOM 747 O O . SER A 1 92 ? -2.379 -1.988 13.981 1.00 85.75 92 SER A O 1
ATOM 749 N N . LEU A 1 93 ? -4.035 -0.860 12.951 1.00 90.31 93 LEU A N 1
ATOM 750 C CA . LEU A 1 93 ? -4.080 -1.722 11.773 1.00 90.31 93 LEU A CA 1
ATOM 751 C C . LEU A 1 93 ? -2.891 -1.464 10.837 1.00 90.31 93 LEU A C 1
ATOM 753 O O . LEU A 1 93 ? -2.462 -0.329 10.614 1.00 90.31 93 LEU A O 1
ATOM 757 N N . CYS A 1 94 ? -2.402 -2.550 10.240 1.00 92.50 94 CYS A N 1
ATOM 758 C CA . CYS A 1 94 ? -1.303 -2.540 9.275 1.00 92.50 94 CYS A CA 1
ATOM 759 C C . CYS A 1 94 ? -1.802 -2.894 7.873 1.00 92.50 94 CYS A C 1
ATOM 761 O O . CYS A 1 94 ? -2.447 -3.931 7.676 1.00 92.50 94 CYS A O 1
ATOM 763 N N . GLY A 1 95 ? -1.456 -2.049 6.907 1.00 94.31 95 GLY A N 1
ATOM 764 C CA . GLY A 1 95 ? -1.694 -2.247 5.486 1.00 94.31 95 GLY A CA 1
ATOM 765 C C . GLY A 1 95 ? -0.474 -2.807 4.752 1.00 94.31 95 GLY A C 1
ATOM 766 O O . GLY A 1 95 ? 0.673 -2.561 5.131 1.00 94.31 95 GLY A O 1
ATOM 767 N N . LEU A 1 96 ? -0.725 -3.504 3.650 1.00 95.00 96 LEU A N 1
ATOM 768 C CA . LEU A 1 96 ? 0.273 -3.996 2.704 1.00 95.00 96 LEU A CA 1
ATOM 769 C C . LEU A 1 96 ? -0.153 -3.652 1.279 1.00 95.00 96 LEU A C 1
ATOM 771 O O . LEU A 1 96 ? -1.311 -3.860 0.930 1.00 95.00 96 LEU A O 1
ATOM 775 N N . VAL A 1 97 ? 0.774 -3.196 0.440 1.00 94.81 97 VAL A N 1
ATOM 776 C CA . VAL A 1 97 ? 0.536 -3.056 -1.001 1.00 94.81 97 VAL A CA 1
ATOM 777 C C . VAL A 1 97 ? 1.077 -4.273 -1.738 1.00 94.81 97 VAL A C 1
ATOM 779 O O . VAL A 1 97 ? 2.277 -4.547 -1.710 1.00 94.81 97 VAL A O 1
ATOM 782 N N . LEU A 1 98 ? 0.184 -4.975 -2.431 1.00 92.25 98 LEU A N 1
ATOM 783 C CA . LEU A 1 98 ? 0.506 -6.067 -3.337 1.00 92.25 98 LEU A CA 1
ATOM 784 C C . LEU A 1 98 ? 0.345 -5.586 -4.778 1.00 92.25 98 LEU A C 1
ATOM 786 O O . LEU A 1 98 ? -0.699 -5.059 -5.158 1.00 92.25 98 LEU A O 1
ATOM 790 N N . LEU A 1 99 ? 1.382 -5.770 -5.588 1.00 90.06 99 LEU A N 1
ATOM 791 C CA . LEU A 1 99 ? 1.355 -5.402 -6.998 1.00 90.06 99 LEU A CA 1
ATOM 792 C C . LEU A 1 99 ? 0.727 -6.534 -7.804 1.00 90.06 99 LEU A C 1
ATOM 794 O O . LEU A 1 99 ? 1.237 -7.653 -7.814 1.00 90.06 99 LEU A O 1
ATOM 798 N N . VAL A 1 100 ? -0.370 -6.237 -8.494 1.00 87.38 100 VAL A N 1
ATOM 799 C CA . VAL A 1 100 ? -1.101 -7.208 -9.308 1.00 87.38 100 VAL A CA 1
ATOM 800 C C . VAL A 1 100 ? -0.976 -6.812 -10.777 1.00 87.38 100 VAL A C 1
ATOM 802 O O . VAL A 1 100 ? -1.278 -5.670 -11.124 1.00 87.38 100 VAL A O 1
ATOM 805 N N . PRO A 1 101 ? -0.541 -7.714 -11.674 1.00 83.69 101 PRO A N 1
ATOM 806 C CA . PRO A 1 101 ? -0.475 -7.394 -13.092 1.00 83.69 101 PRO A CA 1
ATOM 807 C C . PRO A 1 101 ? -1.882 -7.155 -13.649 1.00 83.69 101 PRO A C 1
ATOM 809 O O . PRO A 1 101 ? -2.823 -7.872 -13.294 1.00 83.69 101 PRO A O 1
ATOM 812 N N . LYS A 1 102 ? -2.028 -6.195 -14.571 1.00 79.25 102 LYS A N 1
ATOM 813 C CA . LYS A 1 102 ? -3.265 -6.024 -15.349 1.00 79.25 102 LYS A CA 1
ATOM 814 C C . LYS A 1 102 ? -3.517 -7.286 -16.182 1.00 79.25 102 LYS A C 1
ATOM 816 O O . LYS A 1 102 ? -2.975 -7.440 -17.273 1.00 79.25 102 LYS A O 1
ATOM 821 N N . ARG A 1 103 ? -4.339 -8.201 -15.669 1.00 68.88 103 ARG A N 1
ATOM 822 C CA . ARG A 1 103 ? -4.829 -9.363 -16.418 1.00 68.88 103 ARG A CA 1
ATOM 823 C C . ARG A 1 103 ? -6.132 -8.986 -17.111 1.00 68.88 103 ARG A C 1
ATOM 825 O O . ARG A 1 103 ? -7.010 -8.388 -16.500 1.00 68.88 103 ARG A O 1
ATOM 832 N N . THR A 1 104 ? -6.276 -9.380 -18.371 1.00 54.59 104 THR A N 1
ATOM 833 C CA . THR A 1 104 ? -7.508 -9.198 -19.160 1.00 54.59 104 THR A CA 1
ATOM 834 C C . THR A 1 104 ? -8.692 -10.002 -18.609 1.00 54.59 104 THR A C 1
ATOM 836 O O . THR A 1 104 ? -9.837 -9.723 -18.947 1.00 54.59 104 THR A O 1
ATOM 839 N N . ARG A 1 105 ? -8.443 -10.977 -17.722 1.00 51.66 105 ARG A N 1
ATOM 840 C CA . ARG A 1 105 ? -9.469 -11.724 -16.986 1.00 51.66 105 ARG A CA 1
ATOM 841 C C . ARG A 1 105 ? -9.080 -11.853 -15.515 1.00 51.66 105 ARG A C 1
ATOM 843 O O . ARG A 1 105 ? -8.226 -12.664 -15.164 1.00 51.66 105 ARG A O 1
ATOM 850 N N . LEU A 1 106 ? -9.722 -11.069 -14.651 1.00 55.47 106 LEU A N 1
ATOM 851 C CA . LEU A 1 106 ? -9.851 -11.427 -13.239 1.00 55.47 106 LEU A CA 1
ATOM 852 C C . LEU A 1 106 ? -10.822 -12.615 -13.204 1.00 55.47 106 LEU A C 1
ATOM 854 O O . LEU A 1 106 ? -11.989 -12.470 -13.551 1.00 55.47 106 LEU A O 1
ATOM 858 N N . THR A 1 107 ? -10.320 -13.816 -12.919 1.00 53.06 107 THR A N 1
ATOM 859 C CA . THR A 1 107 ? -11.089 -15.068 -13.056 1.00 53.06 107 THR A CA 1
ATOM 860 C C . THR A 1 107 ? -12.158 -15.248 -11.980 1.00 53.06 107 THR A C 1
ATOM 862 O O . THR A 1 107 ? -13.023 -16.105 -12.123 1.00 53.06 107 THR A O 1
ATOM 865 N N . THR A 1 108 ? -12.114 -14.439 -10.923 1.00 57.94 108 THR A N 1
ATOM 866 C CA . THR A 1 108 ? -13.107 -14.426 -9.848 1.00 57.94 108 THR A CA 1
ATOM 867 C C . THR A 1 108 ? -14.011 -13.216 -10.045 1.00 57.94 108 THR A C 1
ATOM 869 O O . THR A 1 108 ? -13.534 -12.084 -9.944 1.00 57.94 108 THR A O 1
ATOM 872 N N . GLY A 1 109 ? -15.295 -13.450 -10.339 1.00 59.28 109 GLY A N 1
ATOM 873 C CA . GLY A 1 109 ? -16.289 -12.389 -10.550 1.00 59.28 109 GLY A CA 1
ATOM 874 C C . GLY A 1 109 ? -16.313 -11.369 -9.410 1.00 59.28 109 GLY A C 1
ATOM 875 O O . GLY A 1 109 ? -16.291 -10.171 -9.670 1.00 59.28 109 GLY A O 1
ATOM 876 N N . ASP A 1 110 ? -16.196 -11.840 -8.169 1.00 58.69 110 ASP A N 1
ATOM 877 C CA . ASP A 1 110 ? -16.217 -10.994 -6.969 1.00 58.69 110 ASP A CA 1
ATOM 878 C C . ASP A 1 110 ? -15.066 -9.970 -6.937 1.00 58.69 110 ASP A C 1
ATOM 880 O O . ASP A 1 110 ? -15.267 -8.804 -6.621 1.00 58.69 110 ASP A O 1
ATOM 884 N N . ILE A 1 111 ? -13.856 -10.363 -7.361 1.00 67.00 111 ILE A N 1
ATOM 885 C CA . ILE A 1 111 ? -12.676 -9.473 -7.366 1.00 67.00 111 ILE A CA 1
ATOM 886 C C . ILE A 1 111 ? -12.815 -8.385 -8.438 1.00 67.00 111 ILE A C 1
ATOM 888 O O . ILE A 1 111 ? -12.320 -7.265 -8.283 1.00 67.00 111 ILE A O 1
ATOM 892 N N . LYS A 1 112 ? -13.467 -8.723 -9.555 1.00 65.62 112 LYS A N 1
ATOM 893 C CA . LYS A 1 112 ? -13.700 -7.792 -10.658 1.00 65.62 112 LYS A CA 1
ATOM 894 C C . LYS A 1 112 ? -14.654 -6.679 -10.225 1.00 65.62 112 LYS A C 1
ATOM 896 O O . LYS A 1 112 ? -14.336 -5.511 -10.439 1.00 65.62 112 LYS A O 1
ATOM 901 N N . GLU A 1 113 ? -15.763 -7.042 -9.589 1.00 70.81 113 GLU A N 1
ATOM 902 C CA . GLU A 1 113 ? -16.750 -6.084 -9.084 1.00 70.81 113 GLU A CA 1
ATOM 903 C C . GLU A 1 113 ? -16.163 -5.201 -7.978 1.00 70.81 113 GLU A C 1
ATOM 905 O O . GLU A 1 113 ? -16.290 -3.978 -8.049 1.00 70.81 113 GLU A O 1
ATOM 910 N N . ASP A 1 114 ? -15.430 -5.783 -7.024 1.00 74.69 114 ASP A N 1
ATOM 911 C CA . ASP A 1 114 ? -14.799 -5.028 -5.936 1.00 74.69 114 ASP A CA 1
ATOM 912 C C . ASP A 1 114 ? -13.793 -3.989 -6.456 1.00 74.69 114 ASP A C 1
ATOM 914 O O . ASP A 1 114 ? -13.798 -2.843 -5.994 1.00 74.69 114 ASP A O 1
ATOM 918 N N . CYS A 1 115 ? -12.954 -4.334 -7.449 1.00 74.81 115 CYS A N 1
ATOM 919 C CA . CYS A 1 115 ? -12.086 -3.316 -8.048 1.00 74.81 115 CYS A CA 1
ATOM 920 C C . CYS A 1 115 ? -12.893 -2.217 -8.736 1.00 74.81 115 CYS A C 1
ATOM 922 O O . CYS A 1 115 ? -12.599 -1.039 -8.535 1.00 74.81 115 CYS A O 1
ATOM 924 N N . LEU A 1 116 ? -13.892 -2.564 -9.548 1.00 76.25 116 LEU A N 1
ATOM 925 C CA . LEU A 1 116 ? -14.667 -1.559 -10.276 1.00 76.25 116 LEU A CA 1
ATOM 926 C C . LEU A 1 116 ? -15.380 -0.598 -9.325 1.00 76.25 116 LEU A C 1
ATOM 928 O O . LEU A 1 116 ? -15.361 0.614 -9.548 1.00 76.25 116 LEU A O 1
ATOM 932 N N . GLN A 1 117 ? -15.961 -1.115 -8.244 1.00 80.19 117 GLN A N 1
ATOM 933 C CA . GLN A 1 117 ? -16.604 -0.300 -7.217 1.00 80.19 117 GLN A CA 1
ATOM 934 C C . GLN A 1 117 ? -15.605 0.657 -6.559 1.00 80.19 117 GLN A C 1
ATOM 936 O O . GLN A 1 117 ? -15.861 1.865 -6.504 1.00 80.19 117 GLN A O 1
ATOM 941 N N . GLN A 1 118 ? -14.440 0.153 -6.143 1.00 79.56 118 GLN A N 1
ATOM 942 C CA . GLN A 1 118 ? -13.411 0.975 -5.508 1.00 79.56 118 GLN A CA 1
ATOM 943 C C . GLN A 1 118 ? -12.843 2.026 -6.477 1.00 79.56 118 GLN A C 1
ATOM 945 O O . GLN A 1 118 ? -12.695 3.196 -6.116 1.00 79.56 118 GLN A O 1
ATOM 950 N N . ALA A 1 119 ? -12.577 1.646 -7.727 1.00 78.38 119 ALA A N 1
ATOM 951 C CA . ALA A 1 119 ? -12.096 2.545 -8.773 1.00 78.38 119 ALA A CA 1
ATOM 952 C C . ALA A 1 119 ? -13.102 3.673 -9.052 1.00 78.38 119 ALA A C 1
ATOM 954 O O . ALA A 1 119 ? -12.729 4.849 -9.099 1.00 78.38 119 ALA A O 1
ATOM 955 N N . ASN A 1 120 ? -14.391 3.339 -9.159 1.00 78.38 120 ASN A N 1
ATOM 956 C CA . ASN A 1 120 ? -15.459 4.316 -9.356 1.00 78.38 120 ASN A CA 1
ATOM 957 C C . ASN A 1 120 ? -15.593 5.267 -8.163 1.00 78.38 120 ASN A C 1
ATOM 959 O O . ASN A 1 120 ? -15.733 6.475 -8.364 1.00 78.38 120 ASN A O 1
ATOM 963 N N . GLN A 1 121 ? -15.482 4.759 -6.934 1.00 79.44 121 GLN A N 1
ATOM 964 C CA . GLN A 1 121 ? -15.507 5.583 -5.726 1.00 79.44 121 GLN A CA 1
ATOM 965 C C . GLN A 1 121 ? -14.297 6.526 -5.646 1.00 79.44 121 GLN A C 1
ATOM 967 O O . GLN A 1 121 ? -14.422 7.690 -5.263 1.00 79.44 121 GLN A O 1
ATOM 972 N N . VAL A 1 122 ? -13.103 6.062 -6.013 1.00 77.88 122 VAL A N 1
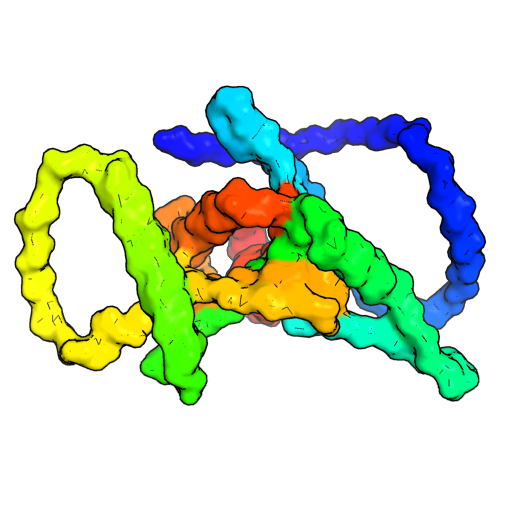ATOM 973 C CA . VAL A 1 122 ? -11.901 6.908 -6.041 1.00 77.88 122 VAL A CA 1
ATOM 974 C C . VAL A 1 122 ? -12.013 7.976 -7.133 1.00 77.88 122 VAL A C 1
ATOM 976 O O . VAL A 1 122 ? -11.678 9.139 -6.887 1.00 77.88 122 VAL A O 1
ATOM 979 N N . ARG A 1 123 ? -12.527 7.616 -8.316 1.00 74.94 123 ARG A N 1
ATOM 980 C CA . ARG A 1 123 ? -12.712 8.541 -9.443 1.00 74.94 123 ARG A CA 1
ATOM 981 C C . ARG A 1 123 ? -13.782 9.596 -9.156 1.00 74.94 123 ARG A C 1
ATOM 983 O O . ARG A 1 123 ? -13.531 10.769 -9.427 1.00 74.94 123 ARG A O 1
ATOM 990 N N . SER A 1 124 ? -14.915 9.221 -8.560 1.00 69.44 124 SER A N 1
ATOM 991 C CA . SER A 1 124 ? -15.978 10.167 -8.193 1.00 69.44 124 SER A CA 1
ATOM 992 C C . SER A 1 124 ? -15.509 11.176 -7.139 1.00 69.44 124 SER A C 1
ATOM 994 O O . SER A 1 124 ? -15.738 12.379 -7.278 1.00 69.44 124 SER A O 1
ATOM 996 N N . ASN A 1 125 ? -14.748 10.712 -6.143 1.00 64.00 125 ASN A N 1
ATOM 997 C CA . ASN A 1 125 ? -14.131 11.571 -5.131 1.00 64.00 125 ASN A CA 1
ATOM 998 C C . ASN A 1 125 ? -13.078 12.522 -5.723 1.00 64.00 125 ASN A C 1
ATOM 1000 O O . ASN A 1 125 ? -12.933 13.650 -5.258 1.00 64.00 125 ASN A O 1
ATOM 1004 N N . ALA A 1 126 ? -12.340 12.090 -6.751 1.00 62.84 126 ALA A N 1
ATOM 1005 C CA . ALA A 1 126 ? -11.402 12.955 -7.463 1.00 62.84 126 ALA A CA 1
ATOM 1006 C C . ALA A 1 126 ? -12.121 14.026 -8.303 1.00 62.84 126 ALA A C 1
ATOM 1008 O O . ALA A 1 126 ? -11.663 15.168 -8.333 1.00 62.84 126 ALA A O 1
ATOM 1009 N N . SER A 1 127 ? -13.254 13.693 -8.935 1.00 52.94 127 SER A N 1
ATOM 1010 C CA . SER A 1 127 ? -14.065 14.660 -9.693 1.00 52.94 127 SER A CA 1
ATOM 1011 C C . SER A 1 127 ? -14.843 15.637 -8.811 1.00 52.94 127 SER A C 1
ATOM 1013 O O . SER A 1 127 ? -15.039 16.772 -9.216 1.00 52.94 127 SER A O 1
ATOM 1015 N N . ALA A 1 128 ? -15.231 15.250 -7.592 1.00 51.75 128 ALA A N 1
ATOM 1016 C CA . ALA A 1 128 ? -15.905 16.153 -6.651 1.00 51.75 128 ALA A CA 1
ATOM 1017 C C . ALA A 1 128 ? -14.985 17.266 -6.102 1.00 51.75 128 ALA A C 1
ATOM 1019 O O . ALA A 1 128 ? -15.461 18.216 -5.492 1.00 51.75 128 ALA A O 1
ATOM 1020 N N . SER A 1 129 ? -13.669 17.152 -6.315 1.00 46.66 129 SER A N 1
ATOM 1021 C CA . SER A 1 129 ? -12.658 18.130 -5.892 1.00 46.66 129 SER A CA 1
ATOM 1022 C C . SER A 1 129 ? -12.206 19.069 -7.022 1.00 46.66 129 SER A C 1
ATOM 1024 O O . SER A 1 129 ? -11.321 19.895 -6.790 1.00 46.66 129 SER A O 1
ATOM 1026 N N . LEU A 1 130 ? -12.747 18.931 -8.235 1.00 44.97 130 LEU A N 1
ATOM 1027 C CA . LEU A 1 130 ? -12.424 19.780 -9.380 1.00 44.97 130 LEU A CA 1
ATOM 1028 C C . LEU A 1 130 ? -13.710 20.454 -9.850 1.00 44.97 130 LEU A C 1
ATOM 1030 O O . LEU A 1 130 ? -14.684 19.780 -10.173 1.00 44.97 130 LEU A O 1
ATOM 1034 N N . ASP A 1 131 ? -13.696 21.784 -9.836 1.00 35.44 131 ASP A N 1
ATOM 1035 C CA . ASP A 1 131 ? -14.827 22.646 -10.149 1.00 35.44 131 ASP A CA 1
ATOM 1036 C C . ASP A 1 131 ? -15.594 22.211 -11.404 1.00 35.44 131 ASP A C 1
ATOM 1038 O O . ASP A 1 131 ? -15.034 21.811 -12.429 1.00 35.44 131 ASP A O 1
ATOM 1042 N N . SER A 1 132 ? -16.914 22.333 -11.298 1.00 39.03 132 SER A N 1
ATOM 1043 C CA . SER A 1 132 ? -17.897 22.239 -12.369 1.00 39.03 132 SER A CA 1
ATOM 1044 C C . SER A 1 132 ? -17.425 22.928 -13.652 1.00 39.03 132 SER A C 1
ATOM 1046 O O . SER A 1 132 ? -17.471 24.153 -13.731 1.00 39.03 132 SER A O 1
ATOM 1048 N N . ASN A 1 133 ? -16.968 22.140 -14.633 1.00 32.88 133 ASN A N 1
ATOM 1049 C CA . ASN A 1 133 ? -17.176 22.317 -16.078 1.00 32.88 133 ASN A CA 1
ATOM 1050 C C . ASN A 1 133 ? -16.307 21.332 -16.887 1.00 32.88 133 ASN A C 1
ATOM 1052 O O . ASN A 1 133 ? -15.160 21.611 -17.217 1.00 32.88 133 ASN A O 1
ATOM 1056 N N . SER A 1 134 ? -16.866 20.189 -17.284 1.00 32.28 134 SER A N 1
ATOM 1057 C CA . SER A 1 134 ? -17.038 19.866 -18.710 1.00 32.28 134 SER A CA 1
ATOM 1058 C C . SER A 1 134 ? -17.670 18.486 -18.876 1.00 32.28 134 SER A C 1
ATOM 1060 O O . SER A 1 134 ? -17.108 17.437 -18.569 1.00 32.28 134 SER A O 1
ATOM 1062 N N . VAL A 1 135 ? -18.877 18.512 -19.425 1.00 37.94 135 VAL A N 1
ATOM 1063 C CA . VAL A 1 135 ? -19.419 17.417 -20.214 1.00 37.94 135 VAL A CA 1
ATOM 1064 C C . VAL A 1 135 ? -18.559 17.341 -21.473 1.00 37.94 135 VAL A C 1
ATOM 1066 O O . VAL A 1 135 ? -18.601 18.248 -22.293 1.00 37.94 135 VAL A O 1
ATOM 1069 N N . THR A 1 136 ? -17.760 16.291 -21.635 1.00 27.55 136 THR A N 1
ATOM 1070 C CA . THR A 1 136 ? -17.435 15.750 -22.965 1.00 27.55 136 THR A CA 1
ATOM 1071 C C . THR A 1 136 ? -17.155 14.259 -22.840 1.00 27.55 136 THR A C 1
ATOM 1073 O O . THR A 1 136 ? -16.025 13.795 -22.718 1.00 27.55 136 THR A O 1
ATOM 1076 N N . SER A 1 137 ? -18.240 13.495 -22.921 1.00 35.25 137 SER A N 1
ATOM 1077 C CA . SER A 1 137 ? -18.243 12.146 -23.466 1.00 35.25 137 SER A CA 1
ATOM 1078 C C . SER A 1 137 ? -17.663 12.185 -24.885 1.00 35.25 137 SER A C 1
ATOM 1080 O O . SER A 1 137 ? -18.381 12.434 -25.855 1.00 35.25 137 SER A O 1
ATOM 1082 N N . LYS A 1 138 ? -16.354 11.970 -25.025 1.00 31.75 138 LYS A N 1
ATOM 1083 C CA . LYS A 1 138 ? -15.795 11.543 -26.307 1.00 31.75 138 LYS A CA 1
ATOM 1084 C C . LYS A 1 138 ? -15.984 10.038 -26.400 1.00 31.75 138 LYS A C 1
ATOM 1086 O O . LYS A 1 138 ? -15.314 9.273 -25.716 1.00 31.75 138 LYS A O 1
ATOM 1091 N N . GLN A 1 139 ? -16.952 9.661 -27.230 1.00 42.97 139 GLN A N 1
ATOM 1092 C CA . GLN A 1 139 ? -17.073 8.341 -27.825 1.00 42.97 139 GLN A CA 1
ATOM 1093 C C . GLN A 1 139 ? -15.713 7.959 -28.421 1.00 42.97 139 GLN A C 1
ATOM 1095 O O . GLN A 1 139 ? -15.262 8.563 -29.391 1.00 42.97 139 GLN A O 1
ATOM 1100 N N . SER A 1 140 ? -15.053 6.978 -27.817 1.00 34.19 140 SER A N 1
ATOM 1101 C CA . SER A 1 140 ? -14.115 6.123 -28.528 1.00 34.19 140 SER A CA 1
ATOM 1102 C C . SER A 1 140 ? -14.783 4.764 -28.637 1.00 34.19 140 SER A C 1
ATOM 1104 O O . SER A 1 140 ? -15.024 4.103 -27.627 1.00 34.19 140 SER A O 1
ATOM 1106 N N . ASP A 1 141 ? -15.126 4.430 -29.872 1.00 38.00 141 ASP A N 1
ATOM 1107 C CA . ASP A 1 141 ? -15.600 3.149 -30.373 1.00 38.00 141 ASP A CA 1
ATOM 1108 C C . ASP A 1 141 ? -14.611 2.028 -30.002 1.00 38.00 141 ASP A C 1
ATOM 1110 O O . ASP A 1 141 ? -13.671 1.711 -30.726 1.00 38.00 141 ASP A O 1
ATOM 1114 N N . GLY A 1 142 ? -14.765 1.512 -28.785 1.00 35.62 142 GLY A N 1
ATOM 1115 C CA . GLY A 1 142 ? -13.990 0.426 -28.209 1.00 35.62 142 GLY A CA 1
ATOM 1116 C C . GLY A 1 142 ? -14.957 -0.480 -27.465 1.00 35.62 142 GLY A C 1
ATOM 1117 O O . GLY A 1 142 ? -15.723 -0.016 -26.621 1.00 35.62 142 GLY A O 1
ATOM 1118 N N . SER A 1 143 ? -14.957 -1.752 -27.850 1.00 35.53 143 SER A N 1
ATOM 1119 C CA . SER A 1 143 ? -15.817 -2.839 -27.377 1.00 35.53 143 SER A CA 1
ATOM 1120 C C . SER A 1 143 ? -16.303 -2.683 -25.931 1.00 35.53 143 SER A C 1
ATOM 1122 O O . SER A 1 143 ? -15.501 -2.554 -25.007 1.00 35.53 143 SER A O 1
ATOM 1124 N N . LEU A 1 144 ? -17.620 -2.798 -25.741 1.00 45.72 144 LEU A N 1
ATOM 1125 C CA . LEU A 1 144 ? -18.363 -2.736 -24.470 1.00 45.72 144 LEU A CA 1
ATOM 1126 C C . LEU A 1 144 ? -17.845 -3.676 -23.351 1.00 45.72 144 LEU A C 1
ATOM 1128 O O . LEU A 1 144 ? -18.309 -3.591 -22.218 1.00 45.72 144 LEU A O 1
ATOM 1132 N N . GLU A 1 145 ? -16.875 -4.546 -23.634 1.00 49.81 145 GLU A N 1
ATOM 1133 C CA . GLU A 1 145 ? -16.240 -5.445 -22.665 1.00 49.81 145 GLU A CA 1
ATOM 1134 C C . GLU A 1 145 ? -15.101 -4.790 -21.856 1.00 49.81 145 GLU A C 1
ATOM 1136 O O . GLU A 1 145 ? -14.822 -5.228 -20.738 1.00 49.81 145 GLU A O 1
ATOM 1141 N N . ASP A 1 146 ? -14.483 -3.715 -22.362 1.00 48.59 146 ASP A N 1
ATOM 1142 C CA . ASP A 1 146 ? -13.294 -3.092 -21.748 1.00 48.59 146 ASP A CA 1
ATOM 1143 C C . ASP A 1 146 ? -13.632 -2.060 -20.653 1.00 48.59 146 ASP A C 1
ATOM 1145 O O . ASP A 1 146 ? -12.789 -1.727 -19.819 1.00 48.59 146 ASP A O 1
ATOM 1149 N N . GLN A 1 147 ? -14.881 -1.577 -20.598 1.00 52.12 147 GLN A N 1
ATOM 1150 C CA . GLN A 1 147 ? -15.326 -0.615 -19.573 1.00 52.12 147 GLN A CA 1
ATOM 1151 C C . GLN A 1 147 ? -15.551 -1.247 -18.190 1.00 52.12 147 GLN A C 1
ATOM 1153 O O . GLN A 1 147 ? -15.692 -0.531 -17.203 1.00 52.12 147 GLN A O 1
ATOM 1158 N N . ASN A 1 148 ? -15.526 -2.579 -18.109 1.00 54.81 148 ASN A N 1
ATOM 1159 C CA . ASN A 1 148 ? -15.691 -3.341 -16.873 1.00 54.81 148 ASN A CA 1
ATOM 1160 C C . ASN A 1 148 ? -14.366 -3.946 -16.385 1.00 54.81 148 ASN A C 1
ATOM 1162 O O . ASN A 1 148 ? -14.366 -4.985 -15.732 1.00 54.81 148 ASN A O 1
ATOM 1166 N N . LEU A 1 149 ? -13.213 -3.357 -16.704 1.00 65.88 149 LEU A N 1
ATOM 1167 C CA . LEU A 1 149 ? -11.920 -3.851 -16.224 1.00 65.88 149 LEU A CA 1
ATOM 1168 C C . LEU A 1 149 ? -11.191 -2.802 -15.383 1.00 65.88 149 LEU A C 1
ATOM 1170 O O . LEU A 1 149 ? -11.132 -1.625 -15.724 1.00 65.88 149 LEU A O 1
ATOM 1174 N N . CYS A 1 150 ? -10.593 -3.277 -14.290 1.00 76.69 150 CYS A N 1
ATOM 1175 C CA . CYS A 1 150 ? -9.702 -2.519 -13.418 1.00 76.69 150 CYS A CA 1
ATOM 1176 C C . CYS A 1 150 ? -8.553 -1.921 -14.253 1.00 76.69 150 CYS A C 1
ATOM 1178 O O . CYS A 1 150 ? -7.813 -2.655 -14.927 1.00 76.69 150 CYS A O 1
ATOM 1180 N N . SER A 1 151 ? -8.424 -0.594 -14.266 1.00 85.69 151 SER A N 1
ATOM 1181 C CA . SER A 1 151 ? -7.401 0.089 -15.056 1.00 85.69 151 SER A CA 1
ATOM 1182 C C . SER A 1 151 ? -6.067 0.139 -14.304 1.00 85.69 151 SER A C 1
ATOM 1184 O O . SER A 1 151 ? -5.989 -0.109 -13.103 1.00 85.69 151 SER A O 1
ATOM 1186 N N . VAL A 1 152 ? -4.967 0.405 -15.016 1.00 87.06 152 VAL A N 1
ATOM 1187 C CA . VAL A 1 152 ? -3.656 0.538 -14.360 1.00 87.06 152 VAL A CA 1
ATOM 1188 C C . VAL A 1 152 ? -3.706 1.734 -13.411 1.00 87.06 152 VAL A C 1
ATOM 1190 O O . VAL A 1 152 ? -4.083 2.826 -13.828 1.00 87.06 152 VAL A O 1
ATOM 1193 N N . GLY A 1 153 ? -3.285 1.536 -12.164 1.00 87.50 153 GLY A N 1
ATOM 1194 C CA . GLY A 1 153 ? -3.363 2.535 -11.098 1.00 87.50 153 GLY A CA 1
ATOM 1195 C C . GLY A 1 153 ? -4.620 2.435 -10.234 1.00 87.50 153 GLY A C 1
ATOM 1196 O O . GLY A 1 153 ? -4.645 3.045 -9.164 1.00 87.50 153 GLY A O 1
ATOM 1197 N N . ASP A 1 154 ? -5.617 1.647 -10.641 1.00 89.00 154 ASP A N 1
ATOM 1198 C CA . ASP A 1 154 ? -6.725 1.282 -9.762 1.00 89.00 154 ASP A CA 1
ATOM 1199 C C . ASP A 1 154 ? -6.276 0.223 -8.752 1.00 89.00 154 ASP A C 1
ATOM 1201 O O . ASP A 1 154 ? -5.279 -0.483 -8.943 1.00 89.00 154 ASP A O 1
ATOM 1205 N N . PHE A 1 155 ? -7.008 0.119 -7.649 1.00 90.94 155 PHE A N 1
ATOM 1206 C CA . PHE A 1 155 ? -6.742 -0.875 -6.623 1.00 90.94 155 PHE A CA 1
ATOM 1207 C C . PHE A 1 155 ? -8.037 -1.404 -6.023 1.00 90.94 155 PHE A C 1
ATOM 1209 O O . PHE A 1 155 ? -9.060 -0.722 -6.027 1.00 90.94 155 PHE A O 1
ATOM 1216 N N . TYR A 1 156 ? -7.960 -2.601 -5.454 1.00 90.06 156 TYR A N 1
ATOM 1217 C CA . TYR A 1 156 ? -9.012 -3.182 -4.624 1.00 90.06 156 TYR A CA 1
ATOM 1218 C C . TYR A 1 156 ? -8.444 -3.615 -3.278 1.00 90.06 156 TYR A C 1
ATOM 1220 O O . TYR A 1 156 ? -7.228 -3.746 -3.104 1.00 90.06 156 TYR A O 1
ATOM 1228 N N . VAL A 1 157 ? -9.321 -3.804 -2.298 1.00 90.81 157 VAL A N 1
ATOM 1229 C CA . VAL A 1 157 ? -8.929 -4.033 -0.908 1.00 90.81 157 VAL A CA 1
ATOM 1230 C C . VAL A 1 157 ? -9.438 -5.386 -0.449 1.00 90.81 157 VAL A C 1
ATOM 1232 O O . VAL A 1 157 ? -10.594 -5.732 -0.652 1.00 90.81 157 VAL A O 1
ATOM 1235 N N . SER A 1 158 ? -8.577 -6.141 0.225 1.00 89.94 158 SER A N 1
ATOM 1236 C CA . SER A 1 158 ? -8.973 -7.356 0.939 1.00 89.94 158 SER A CA 1
ATOM 1237 C C . SER A 1 158 ? -8.533 -7.264 2.393 1.00 89.94 158 SER A C 1
ATOM 1239 O O . SER A 1 158 ? -7.480 -6.701 2.698 1.00 89.94 158 SER A O 1
ATOM 1241 N N . ARG A 1 159 ? -9.350 -7.797 3.298 1.00 90.50 159 ARG A N 1
ATOM 1242 C CA . ARG A 1 159 ? -9.125 -7.745 4.745 1.00 90.50 159 ARG A CA 1
ATOM 1243 C C . ARG A 1 159 ? -8.868 -9.149 5.261 1.00 90.50 159 ARG A C 1
ATOM 1245 O O . ARG A 1 159 ? -9.563 -10.081 4.866 1.00 90.50 159 ARG A O 1
ATOM 1252 N N . HIS A 1 160 ? -7.884 -9.287 6.139 1.00 88.12 160 HIS A N 1
ATOM 1253 C CA . HIS A 1 160 ? -7.406 -10.579 6.610 1.00 88.12 160 HIS A CA 1
ATOM 1254 C C . HIS A 1 160 ? -7.149 -10.553 8.112 1.00 88.12 160 HIS A C 1
ATOM 1256 O O . HIS A 1 160 ? -6.592 -9.598 8.639 1.00 88.12 160 HIS A O 1
ATOM 1262 N N . SER A 1 161 ? -7.513 -11.638 8.793 1.00 85.19 161 SER A N 1
ATOM 1263 C CA . SER A 1 161 ? -7.212 -11.862 10.215 1.00 85.19 161 SER A CA 1
ATOM 1264 C C . SER A 1 161 ? -6.130 -12.922 10.446 1.00 85.19 161 SER A C 1
ATOM 1266 O O . SER A 1 161 ? -5.703 -13.131 11.578 1.00 85.19 161 SER A O 1
ATOM 1268 N N . ASN A 1 162 ? -5.703 -13.617 9.384 1.00 83.06 162 ASN A N 1
ATOM 1269 C CA . ASN A 1 162 ? -4.815 -14.781 9.463 1.00 83.06 162 ASN A CA 1
ATOM 1270 C C . ASN A 1 162 ? -3.477 -14.596 8.722 1.00 83.06 162 ASN A C 1
ATOM 1272 O O . ASN A 1 162 ? -2.697 -15.542 8.630 1.00 83.06 162 ASN A O 1
ATOM 1276 N N . LEU A 1 163 ? -3.212 -13.406 8.175 1.00 87.38 163 LEU A N 1
ATOM 1277 C CA . LEU A 1 163 ? -1.896 -13.076 7.622 1.00 87.38 163 LEU A CA 1
ATOM 1278 C C . LEU A 1 163 ? -0.979 -12.576 8.741 1.00 87.38 163 LEU A C 1
ATOM 1280 O O . LEU A 1 163 ? -1.442 -12.005 9.726 1.00 87.38 163 LEU A O 1
ATOM 1284 N N . SER A 1 164 ? 0.324 -12.806 8.598 1.00 84.69 164 SER A N 1
ATOM 1285 C CA . SER A 1 164 ? 1.321 -12.281 9.532 1.00 84.69 164 SER A CA 1
ATOM 1286 C C . SER A 1 164 ? 1.535 -10.786 9.299 1.00 84.69 164 SER A C 1
ATOM 1288 O O . SER A 1 164 ? 1.692 -10.367 8.156 1.00 84.69 164 SER A O 1
ATOM 1290 N N . GLU A 1 165 ? 1.553 -9.990 10.372 1.00 85.25 165 GLU A N 1
ATOM 1291 C CA . GLU A 1 165 ? 1.881 -8.551 10.398 1.00 85.25 165 GLU A CA 1
ATOM 1292 C C . GLU A 1 165 ? 0.963 -7.631 9.561 1.00 85.25 165 GLU A C 1
ATOM 1294 O O . GLU A 1 165 ? 1.153 -6.413 9.541 1.00 85.25 165 GLU A O 1
ATOM 1299 N N . VAL A 1 166 ? -0.055 -8.180 8.890 1.00 91.56 166 VAL A N 1
ATOM 1300 C CA . VAL A 1 166 ? -0.876 -7.489 7.889 1.00 91.56 166 VAL A CA 1
ATOM 1301 C C . VAL A 1 166 ? -2.356 -7.769 8.125 1.00 91.56 166 VAL A C 1
ATOM 1303 O O . VAL A 1 166 ? -2.773 -8.916 8.253 1.00 91.56 166 VAL A O 1
ATOM 1306 N N . HIS A 1 167 ? -3.154 -6.703 8.114 1.00 92.75 167 HIS A N 1
ATOM 1307 C CA . HIS A 1 167 ? -4.604 -6.750 8.324 1.00 92.75 167 HIS A CA 1
ATOM 1308 C C . HIS A 1 167 ? -5.366 -6.403 7.045 1.00 92.75 167 HIS A C 1
ATOM 1310 O O . HIS A 1 167 ? -6.451 -6.920 6.781 1.00 92.75 167 HIS A O 1
ATOM 1316 N N . VAL A 1 168 ? -4.792 -5.513 6.235 1.00 93.94 168 VAL A N 1
ATOM 1317 C CA . VAL A 1 168 ? -5.402 -5.010 5.007 1.00 93.94 168 VAL A CA 1
ATOM 1318 C C . VAL A 1 168 ? -4.401 -5.142 3.870 1.00 93.94 168 VAL A C 1
ATOM 1320 O O . VAL A 1 168 ? -3.270 -4.677 3.977 1.00 93.94 168 VAL A O 1
ATOM 1323 N N . VAL A 1 169 ? -4.814 -5.768 2.772 1.00 94.00 169 VAL A N 1
ATOM 1324 C CA . VAL A 1 169 ? -4.009 -5.886 1.553 1.00 94.00 169 VAL A CA 1
ATOM 1325 C C . VAL A 1 169 ? -4.659 -5.051 0.460 1.00 94.00 169 VAL A C 1
ATOM 1327 O O . VAL A 1 169 ? -5.790 -5.323 0.048 1.00 94.00 169 VAL A O 1
ATOM 1330 N N . TYR A 1 170 ? -3.920 -4.047 0.005 1.00 94.50 170 TYR A N 1
ATOM 1331 C CA . TYR A 1 170 ? -4.228 -3.200 -1.134 1.00 94.50 170 TYR A CA 1
ATOM 1332 C C . TYR A 1 170 ? -3.618 -3.816 -2.387 1.00 94.50 170 TYR A C 1
ATOM 1334 O O . TYR A 1 170 ? -2.399 -3.842 -2.555 1.00 94.50 170 TYR A O 1
ATOM 1342 N N . HIS A 1 171 ? -4.471 -4.310 -3.269 1.00 91.94 171 HIS A N 1
ATOM 1343 C CA . HIS A 1 171 ? -4.076 -4.912 -4.533 1.00 91.94 171 HIS A CA 1
ATOM 1344 C C . HIS A 1 171 ? -4.021 -3.829 -5.598 1.00 91.94 171 HIS A C 1
ATOM 1346 O O . HIS A 1 171 ? -5.050 -3.443 -6.147 1.00 91.94 171 HIS A O 1
ATOM 1352 N N . LEU A 1 172 ? -2.828 -3.307 -5.858 1.00 91.69 172 LEU A N 1
ATOM 1353 C CA . LEU A 1 172 ? -2.610 -2.249 -6.835 1.00 91.69 172 LEU A CA 1
ATOM 1354 C C . LEU A 1 172 ? -2.410 -2.854 -8.224 1.00 91.69 172 LEU A C 1
ATOM 1356 O O . LEU A 1 172 ? -1.446 -3.592 -8.449 1.00 91.69 172 LEU A O 1
ATOM 1360 N N . VAL A 1 173 ? -3.280 -2.500 -9.167 1.00 89.88 173 VAL A N 1
ATOM 1361 C CA . VAL A 1 173 ? -3.168 -2.964 -10.548 1.00 89.88 173 VAL A CA 1
ATOM 1362 C C . VAL A 1 173 ? -2.083 -2.186 -11.270 1.00 89.88 173 VAL A C 1
ATOM 1364 O O . VAL A 1 173 ? -2.176 -0.976 -11.486 1.00 89.88 173 VAL A O 1
ATOM 1367 N N . VAL A 1 174 ? -1.036 -2.897 -11.670 1.00 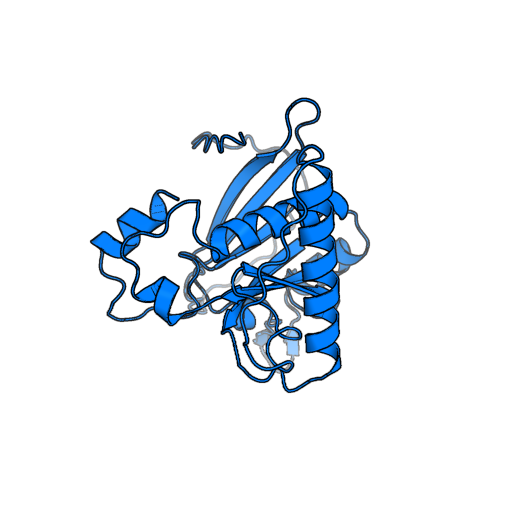87.38 174 VAL A N 1
ATOM 1368 C CA . VAL A 1 174 ? 0.124 -2.333 -12.350 1.00 87.38 174 VAL A CA 1
ATOM 1369 C C . VAL A 1 174 ? 0.367 -3.003 -13.695 1.00 87.38 174 VAL A C 1
ATOM 1371 O O . VAL A 1 174 ? 0.052 -4.173 -13.911 1.00 87.38 174 VAL A O 1
ATOM 1374 N N . ASN A 1 175 ? 0.956 -2.249 -14.618 1.00 84.88 175 ASN A N 1
ATOM 1375 C CA . ASN A 1 175 ? 1.568 -2.822 -15.806 1.00 84.88 175 ASN A CA 1
ATOM 1376 C C . ASN A 1 175 ? 3.050 -3.048 -15.502 1.00 84.88 175 ASN A C 1
ATOM 1378 O O . ASN A 1 175 ? 3.840 -2.106 -15.492 1.00 84.88 175 ASN A O 1
ATOM 1382 N N . ASP A 1 176 ? 3.394 -4.295 -15.209 1.00 76.00 176 ASP A N 1
ATOM 1383 C CA . AS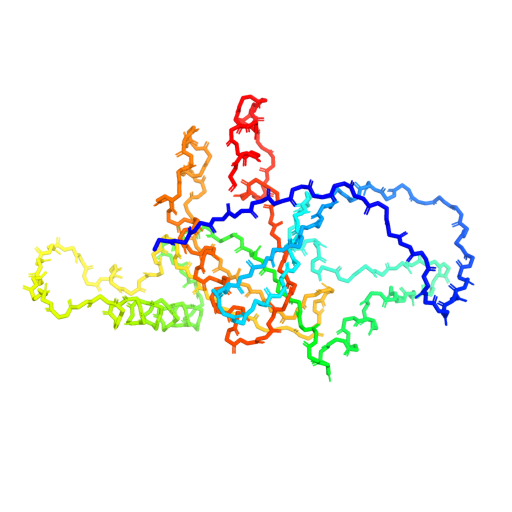P A 1 176 ? 4.740 -4.689 -14.809 1.00 76.00 176 ASP A CA 1
ATOM 1384 C C . ASP A 1 176 ? 5.769 -4.436 -15.921 1.00 76.00 176 ASP A C 1
ATOM 1386 O O . ASP A 1 176 ? 6.837 -3.892 -15.660 1.00 76.00 176 ASP A O 1
ATOM 1390 N N . SER A 1 177 ?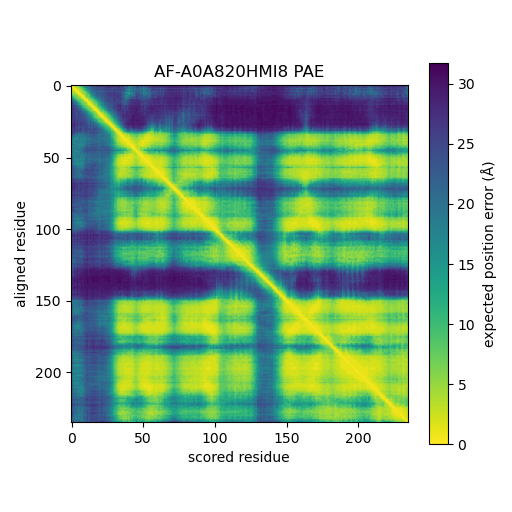 5.410 -4.688 -17.183 1.00 73.44 177 SER A N 1
ATOM 1391 C CA . SER A 1 177 ? 6.271 -4.373 -18.327 1.00 73.44 177 SER A CA 1
ATOM 1392 C C . SER A 1 177 ? 6.559 -2.876 -18.420 1.00 73.44 177 SER A C 1
ATOM 1394 O O . SER A 1 177 ? 7.709 -2.495 -18.587 1.00 73.44 177 SER A O 1
ATOM 1396 N N . ALA A 1 178 ? 5.544 -2.022 -18.239 1.00 69.75 178 ALA A N 1
ATOM 1397 C CA . ALA A 1 178 ? 5.731 -0.569 -18.267 1.00 69.75 178 ALA A CA 1
ATOM 1398 C C . ALA A 1 178 ? 6.545 -0.059 -17.066 1.00 69.75 178 ALA A C 1
ATOM 1400 O O . ALA A 1 178 ? 7.344 0.869 -17.208 1.00 69.75 178 ALA A O 1
ATOM 1401 N N . LEU A 1 179 ? 6.380 -0.671 -15.888 1.00 73.00 179 LEU A N 1
ATOM 1402 C CA . LEU A 1 179 ? 7.213 -0.363 -14.729 1.00 73.00 179 LEU A CA 1
ATOM 1403 C C . LEU A 1 179 ? 8.674 -0.736 -15.004 1.00 73.00 179 LEU A C 1
ATOM 1405 O O . LEU A 1 179 ? 9.555 0.082 -14.765 1.00 73.00 179 LEU A O 1
ATOM 1409 N N . ARG A 1 180 ? 8.948 -1.920 -15.547 1.00 72.38 180 ARG A N 1
ATOM 1410 C CA . ARG A 1 180 ? 10.320 -2.374 -15.820 1.00 72.38 180 ARG A CA 1
ATOM 1411 C C . ARG A 1 180 ? 10.990 -1.572 -16.936 1.00 72.38 180 ARG A C 1
ATOM 1413 O O . ARG A 1 180 ? 12.097 -1.074 -16.741 1.00 72.38 180 ARG A O 1
ATOM 1420 N N . SER A 1 181 ? 10.279 -1.372 -18.049 1.00 67.38 181 SER A N 1
ATOM 1421 C CA . SER A 1 181 ? 10.815 -0.751 -19.263 1.00 67.38 181 SER A CA 1
ATOM 1422 C C . SER A 1 181 ? 10.947 0.769 -19.176 1.00 67.38 181 SER A C 1
ATOM 1424 O O . SER A 1 181 ? 11.760 1.357 -19.891 1.00 67.38 181 SER A O 1
ATOM 1426 N N . SER A 1 182 ? 10.147 1.442 -18.340 1.00 65.38 182 SER A N 1
ATOM 1427 C CA . SER A 1 182 ? 10.289 2.887 -18.171 1.00 65.38 182 SER A CA 1
ATOM 1428 C C . SER A 1 182 ? 11.510 3.196 -17.305 1.00 65.38 182 SER A C 1
ATOM 1430 O O . SER A 1 182 ? 11.552 2.957 -16.098 1.00 65.38 182 SER A O 1
ATOM 1432 N N . SER A 1 183 ? 12.516 3.794 -17.942 1.00 61.16 183 SER A N 1
ATOM 1433 C CA . SER A 1 183 ? 13.635 4.431 -17.243 1.00 61.16 183 SER A CA 1
ATOM 1434 C C . SER A 1 183 ? 13.171 5.640 -16.406 1.00 61.16 183 SER A C 1
ATOM 1436 O O . SER A 1 183 ? 13.893 6.102 -15.529 1.00 61.16 183 SER A O 1
ATOM 1438 N N . GLU A 1 184 ? 11.962 6.164 -16.649 1.00 63.19 184 GLU A N 1
ATOM 1439 C CA . GLU A 1 184 ? 11.401 7.345 -15.982 1.00 63.19 184 GLU A CA 1
ATOM 1440 C C . GLU A 1 184 ? 10.034 7.068 -15.372 1.00 63.19 184 GLU A C 1
ATOM 1442 O O . GLU A 1 184 ? 8.988 7.293 -15.981 1.00 63.19 184 GLU A O 1
ATOM 1447 N N . ILE A 1 185 ? 10.038 6.632 -14.117 1.00 72.81 185 ILE A N 1
ATOM 1448 C CA . ILE A 1 185 ? 8.834 6.652 -13.298 1.00 72.81 185 ILE A CA 1
ATOM 1449 C C . ILE A 1 185 ? 8.670 8.069 -12.736 1.00 72.81 185 ILE A C 1
ATOM 1451 O O . ILE A 1 185 ? 9.362 8.508 -11.828 1.00 72.81 185 ILE A O 1
ATOM 1455 N N . THR A 1 186 ? 7.782 8.845 -13.345 1.00 74.88 186 THR A N 1
ATOM 1456 C CA . THR A 1 186 ? 7.468 10.200 -12.871 1.00 74.88 186 THR A CA 1
ATOM 1457 C C . THR A 1 186 ? 6.285 10.160 -11.914 1.00 74.88 186 THR A C 1
ATOM 1459 O O . THR A 1 186 ? 5.506 9.210 -11.916 1.00 74.88 186 THR A O 1
ATOM 1462 N N . SER A 1 187 ? 6.058 11.234 -11.156 1.00 74.44 187 SER A N 1
ATOM 1463 C CA . SER A 1 187 ? 4.882 11.379 -10.281 1.00 74.44 187 SER A CA 1
ATOM 1464 C C . SER A 1 187 ? 3.521 11.247 -10.992 1.00 74.44 187 SER A C 1
ATOM 1466 O O . SER A 1 187 ? 2.496 11.113 -10.321 1.00 74.44 187 SER A O 1
ATOM 1468 N N . ARG A 1 188 ? 3.505 11.283 -12.334 1.00 77.06 188 ARG A N 1
ATOM 1469 C CA . ARG A 1 188 ? 2.332 11.045 -13.190 1.00 77.06 188 ARG A CA 1
ATOM 1470 C C . ARG A 1 188 ? 2.102 9.567 -13.519 1.00 77.06 188 ARG A C 1
ATOM 1472 O O . ARG A 1 188 ? 1.096 9.246 -14.143 1.00 77.06 188 ARG A O 1
ATOM 1479 N N . HIS A 1 189 ? 3.009 8.673 -13.130 1.00 84.19 189 HIS A N 1
ATOM 1480 C CA . HIS A 1 189 ? 2.863 7.246 -13.380 1.00 84.19 189 HIS A CA 1
ATOM 1481 C C . HIS A 1 189 ? 1.625 6.700 -12.657 1.00 84.19 189 HIS A C 1
ATOM 1483 O O . HIS A 1 189 ? 1.418 6.966 -11.470 1.00 84.19 189 HIS A O 1
ATOM 1489 N N . ALA A 1 190 ? 0.822 5.902 -13.361 1.00 86.50 190 ALA A N 1
ATOM 1490 C CA . ALA A 1 190 ? -0.452 5.394 -12.858 1.00 86.50 190 ALA A CA 1
ATOM 1491 C C . ALA A 1 190 ? -0.308 4.635 -11.524 1.00 86.50 190 ALA A C 1
ATOM 1493 O O . ALA A 1 190 ? -1.116 4.825 -10.620 1.00 86.50 190 ALA A O 1
ATOM 1494 N N . SER A 1 191 ? 0.772 3.867 -11.337 1.00 86.50 191 SER A N 1
ATOM 1495 C CA . SER A 1 191 ? 1.051 3.175 -10.066 1.00 86.50 191 SER A CA 1
ATOM 1496 C C . SER A 1 191 ? 1.309 4.129 -8.893 1.00 86.50 191 SER A C 1
ATOM 1498 O O . SER A 1 191 ? 0.868 3.857 -7.781 1.00 86.50 191 SER A O 1
ATOM 1500 N N . LEU A 1 192 ? 1.990 5.262 -9.121 1.00 88.31 192 LEU A N 1
ATOM 1501 C CA . LEU A 1 192 ? 2.214 6.265 -8.070 1.00 88.31 192 LEU A CA 1
ATOM 1502 C C . LEU A 1 192 ? 0.931 7.039 -7.763 1.00 88.31 192 LEU A C 1
ATOM 1504 O O . LEU A 1 192 ? 0.672 7.377 -6.608 1.00 88.31 192 LEU A O 1
ATOM 1508 N N . PHE A 1 193 ? 0.098 7.285 -8.776 1.00 88.19 193 PHE A N 1
ATOM 1509 C CA . PHE A 1 193 ? -1.244 7.820 -8.563 1.00 88.19 193 PHE A CA 1
ATOM 1510 C C . PHE A 1 193 ? -2.107 6.860 -7.729 1.00 88.19 193 PHE A C 1
ATOM 1512 O O . PHE A 1 193 ? -2.730 7.289 -6.757 1.00 88.19 193 PHE A O 1
ATOM 1519 N N . GLY A 1 194 ? -2.064 5.562 -8.035 1.00 90.62 194 GLY A N 1
ATOM 1520 C CA . GLY A 1 194 ? -2.721 4.522 -7.247 1.00 90.62 194 GLY A CA 1
ATOM 1521 C C . GLY A 1 194 ? -2.225 4.475 -5.803 1.00 90.62 194 GLY A C 1
ATOM 1522 O O . GLY A 1 194 ? -3.036 4.499 -4.884 1.00 90.62 194 GLY A O 1
ATOM 1523 N N . LEU A 1 195 ? -0.908 4.544 -5.578 1.00 91.06 195 LEU A N 1
ATOM 1524 C CA . LEU A 1 195 ? -0.330 4.601 -4.230 1.00 91.06 195 LEU A CA 1
ATOM 1525 C C . LEU A 1 195 ? -0.806 5.827 -3.434 1.00 91.06 195 LEU A C 1
ATOM 1527 O O . LEU A 1 195 ? -1.115 5.719 -2.250 1.00 91.06 195 LEU A O 1
ATOM 1531 N N . ARG A 1 196 ? -0.922 6.994 -4.077 1.00 90.38 196 ARG A N 1
ATOM 1532 C CA . ARG A 1 196 ? -1.493 8.194 -3.438 1.00 90.38 196 ARG A CA 1
ATOM 1533 C C . ARG A 1 196 ? -2.947 7.984 -3.033 1.00 90.38 196 ARG A C 1
ATOM 1535 O O . ARG A 1 196 ? -3.353 8.453 -1.973 1.00 90.38 196 ARG A O 1
ATOM 1542 N N . ASN A 1 197 ? -3.728 7.305 -3.867 1.00 91.25 197 ASN A N 1
ATOM 1543 C CA . ASN A 1 197 ? -5.116 6.996 -3.544 1.00 91.25 197 ASN A CA 1
ATOM 1544 C C . ASN A 1 197 ? -5.216 5.950 -2.428 1.00 91.25 197 ASN A C 1
ATOM 1546 O O . ASN A 1 197 ? -6.052 6.118 -1.547 1.00 91.25 197 ASN A O 1
ATOM 1550 N N . ILE A 1 198 ? -4.316 4.964 -2.391 1.00 93.81 198 ILE A N 1
ATOM 1551 C CA . ILE A 1 198 ? -4.182 4.029 -1.266 1.00 93.81 198 ILE A CA 1
ATOM 1552 C C . ILE A 1 198 ? -3.870 4.791 0.023 1.00 93.81 198 ILE A C 1
ATOM 1554 O O . ILE A 1 198 ? -4.546 4.578 1.017 1.00 93.81 198 ILE A O 1
ATOM 1558 N N . LEU A 1 199 ? -2.921 5.733 0.013 1.00 91.44 199 LEU A N 1
ATOM 1559 C CA . LEU A 1 199 ? -2.614 6.541 1.200 1.00 91.44 199 LEU A CA 1
ATOM 1560 C C . LEU A 1 199 ? -3.823 7.353 1.679 1.00 91.44 199 LEU A C 1
ATOM 1562 O O . LEU A 1 199 ? -4.082 7.405 2.876 1.00 91.44 199 LEU A O 1
ATOM 1566 N N . LYS A 1 200 ? -4.600 7.945 0.764 1.00 90.38 200 LYS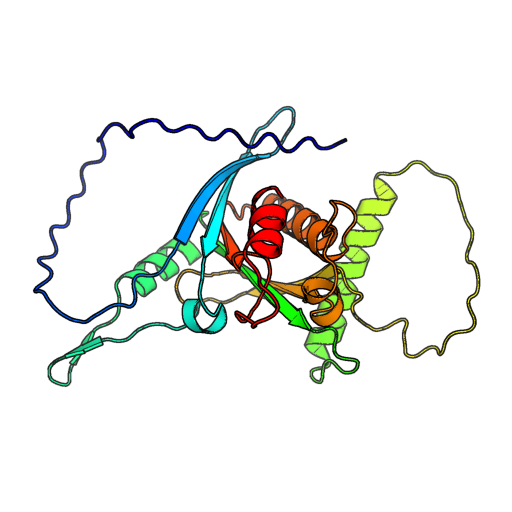 A N 1
ATOM 1567 C CA . LYS A 1 200 ? -5.864 8.612 1.122 1.00 90.38 200 LYS A CA 1
ATOM 1568 C C . LYS A 1 200 ? -6.868 7.639 1.735 1.00 90.38 200 LYS A C 1
ATOM 1570 O O . LYS A 1 200 ? -7.594 8.022 2.644 1.00 90.38 200 LYS A O 1
ATOM 1575 N N . GLU A 1 201 ? -6.924 6.414 1.229 1.00 90.81 201 GLU A N 1
ATOM 1576 C CA . GLU A 1 201 ? -7.796 5.369 1.757 1.00 90.81 201 GLU A CA 1
ATOM 1577 C C . GLU A 1 201 ? -7.344 4.907 3.146 1.00 90.81 201 GLU A C 1
ATOM 1579 O O . GLU A 1 201 ? -8.173 4.774 4.043 1.00 90.81 201 GLU A O 1
ATOM 1584 N N . CYS A 1 202 ? -6.035 4.778 3.376 1.00 91.00 202 CYS A N 1
ATOM 1585 C CA . CYS A 1 202 ? -5.470 4.548 4.704 1.00 91.00 202 CYS A CA 1
ATOM 1586 C C . CYS A 1 202 ? -5.898 5.642 5.690 1.00 91.00 202 CYS A C 1
ATOM 1588 O O . CYS A 1 202 ? -6.277 5.317 6.812 1.00 91.00 202 CYS A O 1
ATOM 1590 N N . CYS A 1 203 ? -5.913 6.913 5.262 1.00 88.44 203 CYS A N 1
ATOM 1591 C CA . CYS A 1 203 ? -6.386 8.018 6.099 1.00 88.44 203 CYS A CA 1
ATOM 1592 C C . CYS A 1 203 ? -7.858 7.894 6.505 1.00 88.44 203 CYS A C 1
ATOM 1594 O O . CYS A 1 203 ? -8.214 8.326 7.593 1.00 88.44 203 CYS A O 1
ATOM 1596 N N . LYS A 1 204 ? -8.725 7.350 5.644 1.00 88.50 204 LYS A N 1
ATOM 1597 C CA . LYS A 1 204 ? -10.158 7.187 5.955 1.00 88.50 204 LYS A CA 1
ATOM 1598 C C . LYS A 1 204 ? -10.427 6.045 6.933 1.00 88.50 204 LYS A C 1
ATOM 1600 O O . LYS A 1 204 ? -11.484 6.018 7.553 1.00 88.50 204 LYS A O 1
ATOM 1605 N N . HIS A 1 205 ? -9.502 5.092 7.017 1.00 89.19 205 HIS A N 1
ATOM 1606 C CA . HIS A 1 205 ? -9.637 3.872 7.810 1.00 89.19 205 HIS A CA 1
ATOM 1607 C C . HIS A 1 205 ? -8.631 3.792 8.965 1.00 89.19 205 HIS A C 1
ATOM 1609 O O . HIS A 1 205 ? -8.433 2.711 9.513 1.00 89.19 205 HIS A O 1
ATOM 1615 N N . ASP A 1 206 ? -7.983 4.910 9.310 1.00 89.25 206 ASP A N 1
ATOM 1616 C CA . ASP A 1 206 ? -6.988 5.018 10.386 1.00 89.25 206 ASP A CA 1
ATOM 1617 C C . ASP A 1 206 ? -5.846 3.984 10.303 1.00 89.25 206 ASP A C 1
ATOM 1619 O O . ASP A 1 206 ? -5.276 3.548 11.305 1.00 89.25 206 ASP A O 1
ATOM 1623 N N . ILE A 1 207 ? -5.457 3.601 9.082 1.00 92.56 207 ILE A N 1
ATOM 1624 C CA . ILE A 1 207 ? -4.336 2.683 8.849 1.00 92.56 207 ILE A CA 1
ATOM 1625 C C . ILE A 1 207 ? -3.045 3.494 8.840 1.00 92.56 207 ILE A C 1
ATOM 1627 O O . ILE A 1 207 ? -2.664 4.103 7.841 1.00 92.56 207 ILE A O 1
ATOM 1631 N N . THR A 1 208 ? -2.353 3.500 9.974 1.00 90.56 208 THR A N 1
ATOM 1632 C CA . THR A 1 208 ? -1.152 4.324 10.185 1.00 90.56 208 THR A CA 1
ATOM 1633 C C . THR A 1 208 ? 0.135 3.662 9.710 1.00 90.56 208 THR A C 1
ATOM 1635 O O . THR A 1 208 ? 1.147 4.341 9.576 1.00 90.56 208 THR A O 1
ATOM 1638 N N . THR A 1 209 ? 0.134 2.357 9.431 1.00 93.19 209 THR A N 1
ATOM 1639 C CA . THR A 1 209 ? 1.322 1.636 8.949 1.00 93.19 209 THR A CA 1
ATOM 1640 C C . THR A 1 209 ? 1.038 1.001 7.596 1.00 93.19 209 THR A C 1
ATOM 1642 O O . THR A 1 209 ? 0.102 0.215 7.477 1.00 93.19 209 THR A O 1
ATOM 1645 N N . LEU A 1 210 ? 1.848 1.315 6.582 1.00 94.94 210 LEU A N 1
ATOM 1646 C CA . LEU A 1 210 ? 1.709 0.786 5.225 1.00 94.94 210 LEU A CA 1
ATOM 1647 C C . LEU A 1 210 ? 3.025 0.162 4.758 1.00 94.94 210 LEU A C 1
ATOM 1649 O O . LEU A 1 210 ? 4.053 0.832 4.692 1.00 94.94 210 LEU A O 1
ATOM 1653 N N . THR A 1 211 ? 2.986 -1.119 4.406 1.00 94.44 211 THR A N 1
ATOM 1654 C CA . THR A 1 211 ? 4.138 -1.851 3.871 1.00 94.44 211 THR A CA 1
ATOM 1655 C C . THR A 1 211 ? 4.120 -1.854 2.344 1.00 94.44 211 THR A C 1
ATOM 1657 O O . THR A 1 211 ? 3.089 -2.154 1.743 1.00 94.44 211 THR A O 1
ATOM 1660 N N . LEU A 1 212 ? 5.257 -1.551 1.716 1.00 92.69 212 LEU A N 1
ATOM 1661 C CA . LEU A 1 212 ? 5.425 -1.421 0.268 1.00 92.69 212 LEU A CA 1
ATOM 1662 C C . LEU A 1 212 ? 6.607 -2.259 -0.241 1.00 92.69 212 LEU A C 1
ATOM 1664 O O . LEU A 1 212 ? 7.630 -2.361 0.447 1.00 92.69 212 LEU A O 1
ATOM 1668 N N . PRO A 1 213 ? 6.513 -2.816 -1.463 1.00 89.62 213 PRO A N 1
ATOM 1669 C CA . PRO A 1 213 ? 7.636 -3.503 -2.082 1.00 89.62 213 PRO A CA 1
ATOM 1670 C C . PRO A 1 213 ? 8.693 -2.500 -2.494 1.00 89.62 213 PRO A C 1
ATOM 1672 O O . PRO A 1 213 ? 8.399 -1.490 -3.142 1.00 89.62 213 PRO A O 1
ATOM 1675 N N . LEU A 1 214 ? 9.932 -2.788 -2.100 1.00 86.31 214 LEU A N 1
ATOM 1676 C CA . LEU A 1 214 ? 11.087 -1.992 -2.478 1.00 86.31 214 LEU A CA 1
ATOM 1677 C C . LEU A 1 214 ? 11.122 -1.862 -4.012 1.00 86.31 214 LEU A C 1
ATOM 1679 O O . LEU A 1 214 ? 10.984 -2.853 -4.722 1.00 86.31 214 LEU A O 1
ATOM 1683 N N . LEU A 1 215 ? 11.275 -0.630 -4.511 1.00 83.88 215 LEU A N 1
ATOM 1684 C CA . LEU A 1 215 ? 11.314 -0.277 -5.945 1.00 83.88 215 LEU A CA 1
ATOM 1685 C C . LEU A 1 215 ? 10.006 -0.495 -6.730 1.00 83.88 215 LEU A C 1
ATOM 1687 O O . LEU A 1 215 ? 9.992 -0.275 -7.944 1.00 83.88 215 LEU A O 1
ATOM 1691 N N . LEU A 1 216 ? 8.903 -0.848 -6.057 1.00 82.81 216 LEU A N 1
ATOM 1692 C CA . LEU A 1 216 ? 7.618 -1.179 -6.684 1.00 82.81 216 LEU A CA 1
ATOM 1693 C C . LEU A 1 216 ? 7.729 -2.328 -7.703 1.00 82.81 216 LEU A C 1
ATOM 1695 O O . LEU A 1 216 ? 7.119 -2.279 -8.772 1.00 82.81 216 LEU A O 1
ATOM 1699 N N . THR A 1 217 ? 8.488 -3.369 -7.361 1.00 79.56 217 THR A N 1
ATOM 1700 C CA . THR A 1 217 ? 8.643 -4.589 -8.170 1.00 79.56 217 THR A CA 1
ATOM 1701 C C . THR A 1 217 ? 8.421 -5.842 -7.328 1.00 79.56 217 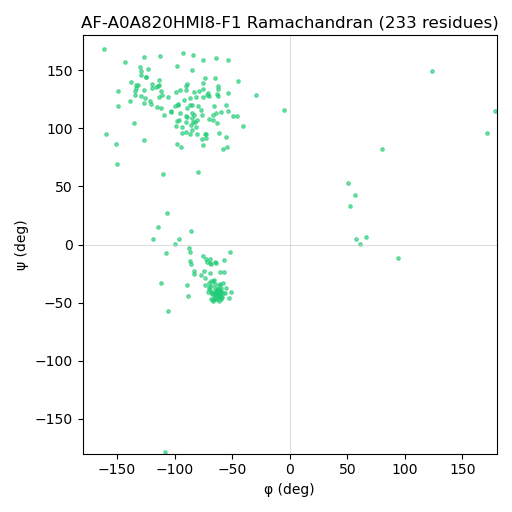THR A C 1
ATOM 1703 O O . THR A 1 217 ? 8.644 -5.816 -6.120 1.00 79.56 217 THR A O 1
ATOM 1706 N N . HIS A 1 218 ? 7.988 -6.937 -7.960 1.00 71.00 218 HIS A N 1
ATOM 1707 C CA . HIS A 1 218 ? 7.816 -8.230 -7.285 1.00 71.00 218 HIS A CA 1
ATOM 1708 C C . HIS A 1 218 ? 9.088 -9.088 -7.309 1.00 71.00 218 HIS A C 1
ATOM 1710 O O . HIS A 1 218 ? 9.390 -9.719 -6.307 1.00 71.00 218 HIS A O 1
ATOM 1716 N N . ASP A 1 219 ? 9.866 -9.020 -8.395 1.00 68.25 219 ASP A N 1
ATOM 1717 C CA . ASP A 1 219 ? 11.107 -9.777 -8.571 1.00 68.25 219 ASP A CA 1
ATOM 1718 C C . ASP A 1 219 ? 12.265 -8.869 -8.988 1.00 68.25 219 ASP A C 1
ATOM 1720 O O . ASP A 1 219 ? 12.077 -7.876 -9.698 1.00 68.25 219 ASP A O 1
ATOM 1724 N N . MET A 1 220 ? 13.481 -9.247 -8.581 1.00 68.38 220 MET A N 1
ATOM 1725 C CA . MET A 1 220 ? 14.707 -8.647 -9.100 1.00 68.38 220 MET A CA 1
ATOM 1726 C C . MET A 1 220 ? 15.028 -9.254 -10.466 1.00 68.38 220 MET A C 1
ATOM 1728 O O . MET A 1 220 ? 15.252 -10.457 -10.570 1.00 68.38 220 MET A O 1
ATOM 1732 N N . THR A 1 221 ? 15.079 -8.423 -11.504 1.00 71.62 221 THR A N 1
ATOM 1733 C CA . THR A 1 221 ? 15.443 -8.840 -12.867 1.00 71.62 221 THR A CA 1
ATOM 1734 C C . THR A 1 221 ? 16.771 -8.227 -13.293 1.00 71.62 221 THR A C 1
ATOM 1736 O O . THR A 1 221 ? 17.227 -7.245 -12.709 1.00 71.62 221 THR A O 1
ATOM 1739 N N . GLU A 1 222 ? 17.394 -8.797 -14.324 1.00 70.00 222 GLU A N 1
ATOM 1740 C CA . GLU A 1 222 ? 18.676 -8.328 -14.870 1.00 70.00 222 GLU A CA 1
ATOM 1741 C C . GLU A 1 222 ? 18.612 -6.876 -15.390 1.00 70.00 222 GLU A C 1
ATOM 1743 O O . GLU A 1 222 ? 19.605 -6.154 -15.371 1.00 70.00 222 GLU A O 1
ATOM 1748 N N . GLU A 1 223 ? 17.417 -6.396 -15.751 1.00 69.19 223 GLU A N 1
ATOM 1749 C CA . GLU A 1 223 ? 17.164 -5.016 -16.187 1.00 69.19 223 GLU A CA 1
ATOM 1750 C C . GLU A 1 223 ? 17.327 -3.974 -15.059 1.00 69.19 223 GLU A C 1
ATOM 1752 O O . GLU A 1 223 ? 17.494 -2.779 -15.329 1.00 69.19 223 GLU A O 1
ATOM 1757 N N . MET A 1 224 ? 17.329 -4.401 -13.788 1.00 74.06 224 MET A N 1
ATOM 1758 C CA . MET A 1 224 ? 17.471 -3.533 -12.608 1.00 74.06 224 MET A CA 1
ATOM 1759 C C . MET A 1 224 ? 18.939 -3.161 -12.360 1.00 74.06 224 MET A C 1
ATOM 1761 O O . MET A 1 224 ? 19.538 -3.476 -11.331 1.00 74.06 224 MET A O 1
ATOM 1765 N N . THR A 1 225 ? 19.523 -2.467 -13.334 1.00 82.19 225 THR A N 1
ATOM 1766 C CA . THR A 1 225 ? 20.884 -1.924 -13.273 1.00 82.19 225 THR A CA 1
ATOM 1767 C C . THR A 1 225 ? 21.029 -0.861 -12.173 1.00 82.19 225 THR A C 1
ATOM 1769 O O . THR A 1 225 ? 20.053 -0.253 -11.731 1.00 82.19 225 THR A O 1
ATOM 1772 N N . ILE A 1 226 ? 22.263 -0.576 -11.736 1.00 83.88 226 ILE A N 1
ATOM 1773 C CA . ILE A 1 226 ? 22.533 0.455 -10.712 1.00 83.88 226 ILE A CA 1
ATOM 1774 C C . ILE A 1 226 ? 21.901 1.818 -11.070 1.00 83.88 226 ILE A C 1
ATOM 1776 O O . ILE A 1 226 ? 21.234 2.389 -10.204 1.00 83.88 226 ILE A O 1
ATOM 1780 N N . PRO A 1 227 ? 22.015 2.339 -12.312 1.00 82.12 227 PRO A N 1
ATOM 1781 C CA . PRO A 1 227 ? 21.357 3.593 -12.689 1.00 82.12 227 PRO A CA 1
ATOM 1782 C C . PRO A 1 227 ? 19.831 3.545 -12.540 1.00 82.12 227 PRO A C 1
ATOM 1784 O O . PRO A 1 227 ? 19.218 4.516 -12.099 1.00 82.12 227 PRO A O 1
ATOM 1787 N N . TRP A 1 228 ? 19.217 2.405 -12.863 1.00 80.31 228 TRP A N 1
ATOM 1788 C CA . TRP A 1 228 ? 17.775 2.193 -12.732 1.00 80.31 228 TRP A CA 1
ATOM 1789 C C . TRP A 1 228 ? 17.330 2.231 -11.264 1.00 80.31 228 TRP A C 1
ATOM 1791 O O . TRP A 1 228 ? 16.317 2.852 -10.936 1.00 80.31 228 TRP A O 1
ATOM 1801 N N . VAL A 1 229 ? 18.111 1.615 -10.367 1.00 80.31 229 VAL A N 1
ATOM 1802 C CA . VAL A 1 229 ? 17.842 1.616 -8.920 1.00 80.31 229 VAL A CA 1
ATOM 1803 C C . VAL A 1 229 ? 17.985 3.022 -8.343 1.00 80.31 229 VAL A C 1
ATOM 1805 O O . VAL A 1 229 ? 17.067 3.483 -7.669 1.00 80.31 229 VAL A O 1
ATOM 1808 N N . MET A 1 230 ? 19.083 3.722 -8.650 1.00 80.81 230 MET A N 1
ATOM 1809 C CA . MET A 1 230 ? 19.345 5.073 -8.133 1.00 80.81 230 MET A CA 1
ATOM 1810 C C . MET A 1 230 ? 18.226 6.054 -8.504 1.00 80.81 230 MET A C 1
ATOM 1812 O O . MET A 1 230 ? 17.736 6.800 -7.659 1.00 80.81 230 MET A O 1
ATOM 1816 N N . LYS A 1 231 ? 17.730 5.981 -9.740 1.00 76.94 231 LYS A N 1
ATOM 1817 C CA . LYS A 1 231 ? 16.632 6.837 -10.204 1.00 76.94 231 LYS A CA 1
ATOM 1818 C C . LYS A 1 231 ? 15.309 6.563 -9.485 1.00 76.94 231 LYS A C 1
ATOM 1820 O O . LYS A 1 231 ? 14.498 7.464 -9.309 1.00 76.94 231 LYS A O 1
ATOM 1825 N N . ARG A 1 232 ? 15.083 5.322 -9.046 1.00 76.56 232 ARG A N 1
ATOM 1826 C CA . ARG A 1 232 ? 13.898 4.946 -8.263 1.00 76.56 232 ARG A CA 1
ATOM 1827 C C . ARG A 1 232 ? 14.017 5.232 -6.775 1.00 76.56 232 ARG A C 1
ATOM 1829 O O . ARG A 1 232 ? 12.992 5.395 -6.125 1.00 76.56 232 ARG A O 1
ATOM 1836 N N . THR A 1 233 ? 15.229 5.279 -6.231 1.00 73.69 233 THR A N 1
ATOM 1837 C CA . THR A 1 233 ? 15.434 5.647 -4.824 1.00 73.69 233 THR A CA 1
ATOM 1838 C C . THR A 1 233 ? 15.144 7.121 -4.536 1.00 73.69 233 THR A C 1
ATOM 1840 O O . THR A 1 233 ? 14.989 7.479 -3.375 1.00 73.69 233 THR A O 1
ATOM 1843 N N . GLU A 1 234 ? 15.060 7.961 -5.569 1.00 70.19 234 GLU A N 1
ATOM 1844 C CA . GLU A 1 234 ? 14.756 9.396 -5.462 1.00 70.19 234 GLU A CA 1
ATOM 1845 C C . GLU A 1 234 ? 13.246 9.724 -5.463 1.00 70.19 234 GLU A C 1
ATOM 1847 O O . GLU A 1 234 ? 12.883 10.894 -5.340 1.00 70.19 234 GLU A O 1
ATOM 1852 N N . LEU A 1 235 ? 12.370 8.721 -5.615 1.00 64.06 235 LEU A N 1
ATOM 1853 C CA . LEU A 1 235 ? 10.902 8.869 -5.655 1.00 64.06 235 LEU A CA 1
ATOM 1854 C C . LEU A 1 235 ? 10.267 8.958 -4.266 1.00 64.06 235 LEU A C 1
ATOM 1856 O O . LEU A 1 235 ? 9.275 9.717 -4.147 1.00 64.06 235 LEU A O 1
#

Secondary structure (DSSP, 8-state):
----------------------------------EEEEEEEEE-SSS-EEEEEEEEES-HHHHHSPPEEEETTEEEEPHHHHHHHHHHTSS--EEEEEEEE--S--SSHHHHHHHHHHHHHHHHHHHTTS-S-----------TTGGGSPPTT-EEEEE-SSSSS-SEEEEEEE-HHHHHH-S---TTSHHHHHHHHHHHHHHHTT--EEEEEGGG-SS--TT--HHHHHHHHT-

Solvent-accessible surface area (backbone atoms only — not comparable to full-atom values): 14612 Å² total; per-residue (Å²): 136,89,82,84,80,84,76,86,77,90,69,85,81,82,91,83,79,96,74,85,78,83,74,88,76,83,83,88,74,91,65,76,76,76,51,66,51,78,44,80,44,75,49,64,92,84,72,65,46,70,31,39,41,32,38,29,65,61,52,68,69,66,55,34,47,72,65,66,54,77,57,91,93,39,80,41,77,48,68,55,53,58,53,34,55,57,25,71,78,48,81,62,38,27,33,32,52,44,85,35,68,71,58,99,66,66,90,46,68,69,61,42,52,49,21,46,53,44,37,50,54,55,50,51,59,57,51,75,74,49,79,97,80,78,94,71,89,74,87,70,98,62,67,87,72,63,82,74,53,70,47,68,21,31,40,31,80,48,78,45,90,81,39,27,70,36,36,33,40,37,39,35,24,29,55,60,69,59,60,70,70,43,91,71,84,50,85,83,34,44,54,52,48,25,50,53,51,49,52,56,50,26,64,78,66,55,37,39,30,42,34,39,41,46,88,77,51,80,72,94,55,89,83,68,38,70,71,57,49,57,64,54,74,74,111

Radius of gyration: 20.53 Å; Cα contacts (8 Å, |Δi|>4): 284; chains: 1; bounding box: 42×55×61 Å

Sequence (235 aa):
MIEFVFRNTRHSIPLSSPLSVIIAVPDAVSHERRLETSYTVQLGAQLKSMYNLRLIRCDMLDYCRLKTTKKDNKILFEPQRLQTLMSLYSSSLCGLVLLVPKRTRLTTGDIKEDCLQQANQVRSNASASLDSNSVTSKQSDGSLEDQNLCSVGDFYVSRHSNLSEVHVVYHLVVNDSALRSSSEITSRHASLFGLRNILKECCKHDITTLTLPLLLTHDMTEEMTIPWVMKRTEL

pLDDT: mean 70.46, std 20.92, range [21.16, 95.0]

Nearest PDB structures (foldseek):
  1ue7-assembly2_D-3  TM=7.052E-01  e=8.431E+00  Mycobacterium tuberculosis
  1dnv-assembly1_A  TM=3.353E-01  e=2.660E+00  Galleria mellonella densovirus
  3dpm-assembly1_B  TM=2.985E-01  e=4.594E+00  Chlamydia trachomatis
  3dpn-assembly1_A  TM=2.484E-01  e=6.224E+00  Chlamydia trachomatis
  3dor-assembly1_B  TM=2.339E-01  e=4.882E+00  Chlamydia trachomatis